Protein AF-A0A7S3VG75-F1 (afdb_monomer_lite)

Structure (mmCIF, N/CA/C/O backbone):
data_AF-A0A7S3VG75-F1
#
_entry.id   AF-A0A7S3VG75-F1
#
loop_
_atom_site.group_PDB
_atom_site.id
_atom_site.type_symbol
_atom_site.label_atom_id
_atom_site.label_alt_id
_atom_site.label_comp_id
_atom_site.label_asym_id
_atom_site.label_entity_id
_atom_site.label_seq_id
_atom_site.pdbx_PDB_ins_code
_atom_site.Cartn_x
_atom_site.Cartn_y
_atom_site.Cartn_z
_atom_site.occupancy
_atom_site.B_iso_or_equiv
_atom_site.auth_seq_id
_atom_site.auth_comp_id
_atom_site.auth_asym_id
_atom_site.auth_atom_id
_atom_site.pdbx_PDB_model_num
ATOM 1 N N . MET A 1 1 ? -2.811 -11.228 -4.103 1.00 59.25 1 MET A N 1
ATOM 2 C CA . MET A 1 1 ? -2.848 -9.900 -3.458 1.00 59.25 1 MET A CA 1
ATOM 3 C C . MET A 1 1 ? -1.831 -9.055 -4.194 1.00 59.25 1 MET A C 1
ATOM 5 O O . MET A 1 1 ? -0.653 -9.364 -4.092 1.00 59.25 1 MET A O 1
ATOM 9 N N . ASN A 1 2 ? -2.281 -8.106 -5.016 1.00 75.62 2 ASN A N 1
ATOM 10 C CA . ASN A 1 2 ? -1.379 -7.300 -5.840 1.00 75.62 2 ASN A CA 1
ATOM 11 C C . ASN A 1 2 ? -0.849 -6.164 -4.970 1.00 75.62 2 ASN A C 1
ATOM 13 O O . ASN A 1 2 ? -1.592 -5.254 -4.613 1.00 75.62 2 ASN A O 1
ATOM 17 N N . ILE A 1 3 ? 0.405 -6.286 -4.547 1.00 82.56 3 ILE A N 1
ATOM 18 C CA . ILE A 1 3 ? 1.100 -5.259 -3.778 1.00 82.56 3 ILE A CA 1
ATOM 19 C C . ILE A 1 3 ? 1.963 -4.493 -4.783 1.00 82.56 3 ILE A C 1
ATOM 21 O O . ILE A 1 3 ? 2.839 -5.114 -5.388 1.00 82.56 3 ILE A O 1
ATOM 25 N N . PRO A 1 4 ? 1.742 -3.182 -4.989 1.00 82.31 4 PRO A N 1
ATOM 26 C CA . PRO A 1 4 ? 2.498 -2.428 -5.979 1.00 82.31 4 PRO A CA 1
ATOM 27 C C . PRO A 1 4 ? 3.990 -2.435 -5.629 1.00 82.31 4 PRO A C 1
ATOM 29 O O . PRO A 1 4 ? 4.381 -2.245 -4.474 1.00 82.31 4 PRO A O 1
ATOM 32 N N . VAL A 1 5 ? 4.831 -2.675 -6.632 1.00 81.19 5 VAL A N 1
ATOM 33 C CA . VAL A 1 5 ? 6.290 -2.660 -6.491 1.00 81.19 5 VAL A CA 1
ATOM 34 C C . VAL A 1 5 ? 6.759 -1.227 -6.683 1.00 81.19 5 VAL A C 1
ATOM 36 O O . VAL A 1 5 ? 6.698 -0.737 -7.791 1.00 81.19 5 VAL A O 1
ATOM 39 N N . ILE A 1 6 ? 7.264 -0.565 -5.642 1.00 83.00 6 ILE A N 1
ATOM 40 C CA . ILE A 1 6 ? 7.627 0.867 -5.669 1.00 83.00 6 ILE A CA 1
ATOM 41 C C . ILE A 1 6 ? 6.388 1.763 -5.762 1.00 83.00 6 ILE A C 1
ATOM 43 O O . ILE A 1 6 ? 5.586 1.725 -6.690 1.00 83.00 6 ILE A O 1
ATOM 47 N N . VAL A 1 7 ? 6.246 2.604 -4.748 1.00 85.12 7 VAL A N 1
ATOM 48 C CA . VAL A 1 7 ? 5.114 3.507 -4.579 1.00 85.12 7 VAL A CA 1
ATOM 49 C C . VAL A 1 7 ? 5.656 4.937 -4.651 1.00 85.12 7 VAL A C 1
ATOM 51 O O . VAL A 1 7 ? 6.707 5.208 -4.063 1.00 85.12 7 VAL A O 1
ATOM 54 N N . PRO A 1 8 ? 5.006 5.862 -5.379 1.00 86.81 8 PRO A N 1
ATOM 55 C CA . PRO A 1 8 ? 5.452 7.249 -5.426 1.00 86.81 8 PRO A CA 1
ATOM 56 C C . PRO A 1 8 ? 5.364 7.895 -4.039 1.00 86.81 8 PRO A C 1
ATOM 58 O O . PRO A 1 8 ? 4.451 7.610 -3.262 1.00 86.81 8 PRO A O 1
ATOM 61 N N . LEU A 1 9 ? 6.276 8.831 -3.757 1.00 87.88 9 LEU A N 1
ATOM 62 C CA . LEU A 1 9 ? 6.393 9.488 -2.448 1.00 87.88 9 LEU A CA 1
ATOM 63 C C . LEU A 1 9 ? 5.067 10.102 -1.964 1.00 87.88 9 LEU A C 1
ATOM 65 O O . LEU A 1 9 ? 4.760 10.055 -0.776 1.00 87.88 9 LEU A O 1
ATOM 69 N N . SER A 1 10 ? 4.256 10.646 -2.875 1.00 90.00 10 SER A N 1
ATOM 70 C CA . SER A 1 10 ? 2.940 11.219 -2.556 1.00 90.00 10 SER A CA 1
ATOM 71 C C . SER A 1 10 ? 1.967 10.190 -1.970 1.00 90.00 10 SER A C 1
ATOM 73 O O . SER A 1 10 ? 1.231 10.490 -1.024 1.00 90.00 10 SER A O 1
ATOM 75 N N . VAL A 1 11 ? 1.978 8.966 -2.497 1.00 90.44 11 VAL A N 1
ATOM 76 C CA . VAL A 1 11 ? 1.152 7.867 -1.993 1.00 90.44 11 VAL A CA 1
ATOM 77 C C . VAL A 1 11 ? 1.721 7.363 -0.672 1.00 90.44 11 VAL A C 1
ATOM 79 O O . VAL A 1 11 ? 0.951 7.187 0.262 1.00 90.44 11 VAL A O 1
ATOM 82 N N . THR A 1 12 ? 3.046 7.269 -0.522 1.00 91.31 12 THR A N 1
ATOM 83 C CA . THR A 1 12 ? 3.684 6.923 0.761 1.00 91.31 12 THR A CA 1
ATOM 84 C C . THR A 1 12 ? 3.302 7.893 1.882 1.00 91.31 12 THR A C 1
ATOM 86 O O . THR A 1 12 ? 2.922 7.467 2.971 1.00 91.31 12 THR A O 1
ATOM 89 N N . VAL A 1 13 ? 3.332 9.205 1.623 1.00 94.00 13 VAL A N 1
ATOM 90 C CA . VAL A 1 13 ? 2.889 10.215 2.600 1.00 94.00 13 VAL A CA 1
ATOM 91 C C . VAL A 1 13 ? 1.411 10.023 2.945 1.00 94.00 13 VAL A C 1
ATOM 93 O O . VAL A 1 13 ? 1.043 10.061 4.119 1.00 94.00 13 VAL A O 1
ATOM 96 N N . SER A 1 14 ? 0.569 9.756 1.942 1.00 94.44 14 SER A N 1
ATOM 97 C CA . SER A 1 14 ? -0.861 9.497 2.152 1.00 94.44 14 SER A CA 1
ATOM 98 C C . SER A 1 14 ? -1.097 8.240 2.997 1.00 94.44 14 SER A C 1
ATOM 100 O O . SER A 1 14 ? -1.910 8.275 3.915 1.00 94.44 14 SER A O 1
ATO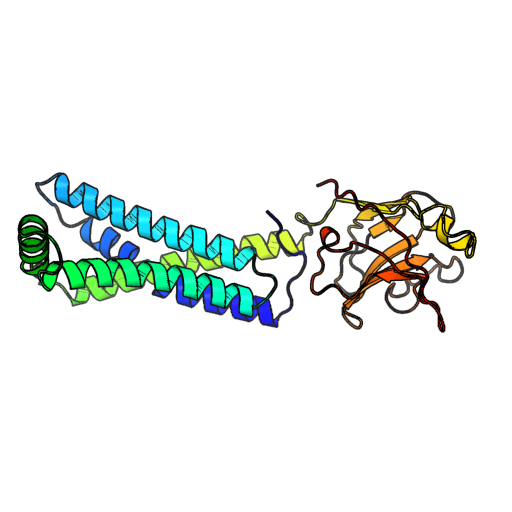M 102 N N . GLN A 1 15 ? -0.343 7.164 2.753 1.00 94.50 15 GLN A N 1
ATOM 103 C CA . GLN A 1 15 ? -0.386 5.918 3.526 1.00 94.50 15 GLN A CA 1
ATOM 104 C C . GLN A 1 15 ? 0.003 6.146 4.996 1.00 94.50 15 GLN A C 1
ATOM 106 O O . GLN A 1 15 ? -0.668 5.636 5.892 1.00 94.50 15 GLN A O 1
ATOM 111 N N . CYS A 1 16 ? 1.021 6.971 5.269 1.00 94.81 16 CYS A N 1
ATOM 112 C CA . CYS A 1 16 ? 1.401 7.339 6.637 1.00 94.81 16 CYS A CA 1
ATOM 113 C C . CYS A 1 16 ? 0.286 8.105 7.367 1.00 94.81 16 CYS A C 1
ATOM 115 O O . CYS A 1 16 ? -0.033 7.787 8.513 1.00 94.81 16 CYS A O 1
ATOM 117 N N . ILE A 1 17 ? -0.331 9.093 6.708 1.00 95.25 17 ILE A N 1
ATOM 118 C CA . ILE A 1 17 ? -1.445 9.861 7.289 1.00 95.25 17 ILE A CA 1
ATOM 119 C C . ILE A 1 17 ? -2.646 8.942 7.535 1.00 95.25 17 ILE A C 1
ATOM 121 O O . ILE A 1 17 ? -3.235 8.976 8.613 1.00 95.25 17 ILE A O 1
ATOM 125 N N . ALA A 1 18 ? -2.977 8.086 6.569 1.00 94.50 18 ALA A N 1
ATOM 126 C CA . 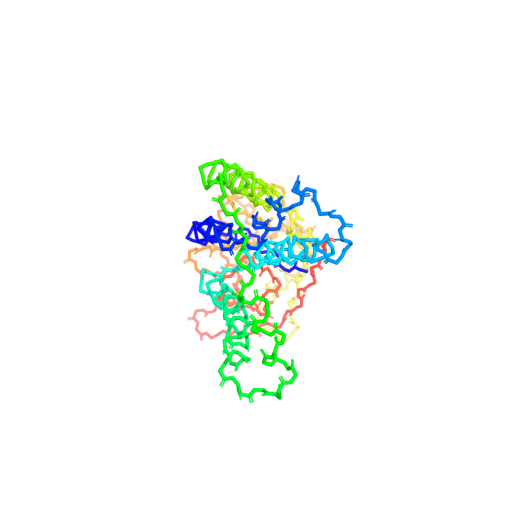ALA A 1 18 ? -4.035 7.095 6.698 1.00 94.50 18 ALA A CA 1
ATOM 127 C C . ALA A 1 18 ? -3.818 6.148 7.884 1.00 94.50 18 ALA A C 1
ATOM 129 O O . ALA A 1 18 ? -4.765 5.864 8.610 1.00 94.50 18 ALA A O 1
ATOM 130 N N . CYS A 1 19 ? -2.583 5.706 8.135 1.00 94.25 19 CYS A N 1
ATOM 131 C CA . CYS A 1 19 ? -2.262 4.916 9.323 1.00 94.25 19 CYS A CA 1
ATOM 132 C C . CYS A 1 19 ? -2.576 5.661 10.620 1.00 94.25 19 CYS A C 1
ATOM 134 O O . CYS A 1 19 ? -3.197 5.098 11.518 1.00 94.25 19 CYS A O 1
ATOM 136 N N . ILE A 1 20 ? -2.187 6.933 10.710 1.00 94.44 20 ILE A N 1
ATOM 137 C CA . ILE A 1 20 ? -2.479 7.764 11.881 1.00 94.44 20 ILE A CA 1
ATOM 138 C C . ILE A 1 20 ? -3.998 7.867 12.076 1.00 94.44 20 ILE A C 1
ATOM 140 O O . ILE A 1 20 ? -4.503 7.565 13.156 1.00 94.44 20 ILE A O 1
ATOM 144 N N . VAL A 1 21 ? -4.733 8.227 11.021 1.00 92.94 21 VAL A N 1
ATOM 145 C CA . VAL A 1 21 ? -6.198 8.357 11.055 1.00 92.94 21 VAL A CA 1
ATOM 146 C C . VAL A 1 21 ? -6.871 7.036 11.432 1.00 92.94 21 VAL A C 1
ATOM 148 O O . VAL A 1 21 ? -7.779 7.033 12.260 1.00 92.94 21 VAL A O 1
ATOM 151 N N . SER A 1 22 ? -6.410 5.912 10.880 1.00 92.62 22 SER A N 1
ATOM 152 C CA . SER A 1 22 ? -6.945 4.581 11.172 1.00 92.62 22 SER A CA 1
ATOM 153 C C . SER A 1 22 ? -6.803 4.218 12.648 1.00 92.62 22 SER A C 1
ATOM 155 O O . SER A 1 22 ? -7.758 3.724 13.241 1.00 92.62 22 SER A O 1
ATOM 157 N N . VAL A 1 23 ? -5.651 4.506 13.258 1.00 93.19 23 VAL A N 1
ATOM 158 C CA . VAL A 1 23 ? -5.410 4.220 14.680 1.00 93.19 23 VAL A CA 1
ATOM 159 C C . VAL A 1 23 ? -6.272 5.101 15.579 1.00 93.19 23 VAL A C 1
ATOM 161 O O . VAL A 1 23 ? -6.817 4.612 16.566 1.00 93.19 23 VAL A O 1
ATOM 164 N N . PHE A 1 24 ? -6.428 6.383 15.236 1.00 91.75 24 PHE A N 1
ATOM 165 C CA . PHE A 1 24 ? -7.301 7.293 15.984 1.00 91.75 24 PHE A CA 1
ATOM 166 C C . PHE A 1 24 ? -8.791 7.004 15.791 1.00 91.75 24 PHE A C 1
ATOM 168 O O . PHE A 1 24 ? -9.583 7.393 16.635 1.00 91.75 24 PHE A O 1
ATOM 175 N N . SER A 1 25 ? -9.168 6.317 14.713 1.00 90.00 25 SER A N 1
ATOM 176 C CA . SER A 1 25 ? -10.553 5.903 14.469 1.00 90.00 25 SER A CA 1
ATOM 177 C C . SER A 1 25 ? -10.930 4.603 15.185 1.00 90.00 25 SER A C 1
ATOM 179 O O . SER A 1 25 ? -12.108 4.276 15.270 1.00 90.00 25 SER A O 1
ATOM 181 N N . ALA A 1 26 ? -9.952 3.842 15.686 1.00 90.88 26 ALA A N 1
ATOM 182 C CA . ALA A 1 26 ? -10.165 2.553 16.344 1.00 90.88 26 ALA A CA 1
ATOM 183 C C . ALA A 1 26 ? -10.563 2.712 17.825 1.00 90.88 26 ALA A C 1
ATOM 185 O O . ALA A 1 26 ? -9.954 2.117 18.722 1.00 90.88 26 ALA A O 1
ATOM 186 N N . ASP A 1 27 ? -11.580 3.532 18.089 1.00 90.12 27 ASP A N 1
ATOM 187 C CA . ASP A 1 27 ? -12.052 3.835 19.441 1.00 90.12 27 ASP A CA 1
ATOM 188 C C . ASP A 1 27 ? -12.593 2.586 20.155 1.00 90.12 27 ASP A C 1
ATOM 190 O O . ASP A 1 27 ? -12.312 2.384 21.341 1.00 90.12 27 ASP A O 1
ATOM 194 N N . ASP A 1 28 ? -13.282 1.693 19.439 1.00 86.88 28 ASP A N 1
ATOM 195 C CA . ASP A 1 28 ? -13.878 0.477 20.013 1.00 86.88 28 ASP A CA 1
ATOM 196 C C . ASP A 1 28 ? -12.845 -0.461 20.641 1.00 86.88 28 ASP A C 1
ATOM 198 O O . ASP A 1 28 ? -13.097 -1.052 21.696 1.00 86.88 28 ASP A O 1
ATOM 202 N N . LEU A 1 29 ? -11.641 -0.533 20.063 1.00 88.88 29 LEU A N 1
ATOM 203 C CA . LEU A 1 29 ? -10.540 -1.313 20.623 1.00 88.88 29 LEU A CA 1
ATOM 204 C C . LEU A 1 29 ? -10.071 -0.725 21.957 1.00 88.88 29 LEU A C 1
ATOM 206 O O . LEU A 1 29 ? -9.873 -1.452 22.933 1.00 88.88 29 LEU A O 1
ATOM 210 N N . VAL A 1 30 ? -9.927 0.600 22.019 1.00 90.62 30 VAL A N 1
ATOM 211 C CA . VAL A 1 30 ? -9.518 1.304 23.239 1.00 90.62 30 VAL A CA 1
ATOM 212 C C . VAL A 1 30 ? -10.572 1.143 24.326 1.00 90.62 30 VAL A C 1
ATOM 214 O O . VAL A 1 30 ? -10.235 0.787 25.458 1.00 90.62 30 VAL A O 1
ATOM 217 N N . TYR A 1 31 ? -11.848 1.336 23.990 1.00 88.69 31 TYR A N 1
ATOM 218 C CA . TYR A 1 31 ? -12.943 1.123 24.930 1.00 88.69 31 TYR A CA 1
ATOM 219 C C . TYR A 1 31 ? -13.015 -0.332 25.396 1.00 88.69 31 TYR A C 1
ATOM 221 O O . TYR A 1 31 ? -13.145 -0.560 26.599 1.00 88.69 31 TYR A O 1
ATOM 229 N N . GLY A 1 32 ? -12.876 -1.308 24.499 1.00 86.25 32 GLY A N 1
ATOM 230 C CA . GLY A 1 32 ? -12.873 -2.729 24.842 1.00 86.25 32 GLY A CA 1
ATOM 231 C C . GLY A 1 32 ? -11.770 -3.079 25.842 1.00 86.25 32 GLY A C 1
ATOM 232 O O . GLY A 1 32 ? -12.056 -3.584 26.928 1.00 86.25 32 GLY A O 1
ATOM 233 N N . VAL A 1 33 ? -10.517 -2.721 25.540 1.00 88.19 33 VAL A N 1
ATOM 234 C CA . VAL A 1 33 ? -9.354 -3.018 26.398 1.00 88.19 33 VAL A CA 1
ATOM 235 C C . VAL A 1 33 ? -9.476 -2.366 27.778 1.00 88.19 33 VAL A C 1
ATOM 237 O O . VAL A 1 33 ? -9.160 -2.989 28.793 1.00 88.19 33 VAL A O 1
ATOM 240 N N . LEU A 1 34 ? -9.971 -1.127 27.850 1.00 87.81 34 LEU A N 1
ATOM 241 C CA . LEU A 1 34 ? -10.114 -0.412 29.122 1.00 87.81 34 LEU A CA 1
ATOM 242 C C . LEU A 1 34 ? -11.148 -1.050 30.060 1.00 87.81 34 LEU A C 1
ATOM 244 O O . LEU A 1 34 ? -11.036 -0.892 31.280 1.00 87.81 34 LEU A O 1
ATOM 248 N N . HIS A 1 35 ? -12.123 -1.782 29.520 1.00 84.31 35 HIS A N 1
ATOM 249 C CA . HIS A 1 35 ? -13.156 -2.452 30.309 1.00 84.31 35 HIS A CA 1
ATOM 250 C C . HIS A 1 35 ? -12.803 -3.896 30.690 1.00 84.31 35 HIS A C 1
ATOM 252 O O . HIS A 1 35 ? -13.353 -4.389 31.672 1.00 84.31 35 HIS A O 1
ATOM 258 N N . VAL A 1 36 ? -11.845 -4.549 30.016 1.00 82.69 36 VAL A N 1
ATOM 259 C CA . VAL A 1 36 ? -11.428 -5.934 30.332 1.00 82.69 36 VAL A CA 1
ATOM 260 C C . VAL A 1 36 ? -10.892 -6.081 31.762 1.00 82.69 36 VAL A C 1
ATOM 262 O O . VAL A 1 36 ? -11.127 -7.097 32.405 1.00 82.69 36 VAL A O 1
ATOM 265 N N . ASN A 1 37 ? -10.216 -5.066 32.308 1.00 71.81 37 ASN A N 1
ATOM 266 C CA . ASN A 1 37 ? -9.586 -5.175 33.632 1.00 71.81 37 ASN A CA 1
ATOM 267 C C . ASN A 1 37 ? -10.506 -4.776 34.808 1.00 71.81 37 ASN A C 1
ATOM 269 O O . ASN A 1 37 ? -10.127 -4.882 35.976 1.00 71.81 37 ASN A O 1
ATOM 273 N N . LYS A 1 38 ? -11.721 -4.286 34.534 1.00 76.88 38 LYS A N 1
ATOM 274 C CA . LYS A 1 38 ? -12.693 -3.952 35.584 1.00 76.88 38 LYS A CA 1
ATOM 275 C C . LYS A 1 38 ? -13.563 -5.177 35.840 1.00 76.88 38 LYS A C 1
ATOM 277 O O . LYS A 1 38 ? -14.496 -5.402 35.086 1.00 76.88 38 LYS A O 1
ATOM 282 N N . ARG A 1 39 ? -13.240 -5.946 36.892 1.00 61.75 39 ARG A N 1
ATOM 283 C CA . ARG A 1 39 ? -13.923 -7.193 37.305 1.00 61.75 39 ARG A CA 1
ATOM 284 C C . ARG A 1 39 ? -15.450 -7.129 37.112 1.00 61.75 39 ARG A C 1
ATOM 286 O O . ARG A 1 39 ? -16.123 -6.534 37.958 1.00 61.75 39 ARG A O 1
ATOM 293 N N . PRO A 1 40 ? -16.018 -7.775 36.083 1.00 59.53 40 PRO A N 1
ATOM 294 C CA . PRO A 1 40 ? -17.438 -8.064 36.042 1.00 59.53 40 PRO A CA 1
ATOM 295 C C . PRO A 1 40 ? -17.669 -9.442 36.675 1.00 59.53 40 PRO A C 1
ATOM 297 O O . PRO A 1 40 ? -16.902 -10.375 36.463 1.00 59.53 40 PRO A O 1
ATOM 300 N N . ILE A 1 41 ? -18.740 -9.582 37.451 1.00 70.56 41 ILE A N 1
ATOM 301 C CA . ILE A 1 41 ? -19.182 -10.884 37.984 1.00 70.56 41 ILE A CA 1
ATOM 302 C C . ILE A 1 41 ? -19.916 -11.700 36.888 1.00 70.56 41 ILE A C 1
ATOM 304 O O . ILE A 1 41 ? -20.165 -12.890 37.050 1.00 70.56 41 ILE A O 1
ATOM 308 N N . ASP A 1 42 ? -20.196 -11.083 35.733 1.00 84.19 42 ASP A N 1
ATOM 309 C CA . ASP A 1 42 ? -21.091 -11.597 34.696 1.00 84.19 42 ASP A CA 1
ATOM 310 C C . ASP A 1 42 ? -20.389 -11.814 33.342 1.00 84.19 42 ASP A C 1
ATOM 312 O O . ASP A 1 42 ? -19.945 -10.866 32.687 1.00 84.19 42 ASP A O 1
ATOM 316 N N . ILE A 1 43 ? -20.426 -13.058 32.854 1.00 86.75 43 ILE A N 1
ATOM 317 C CA . ILE A 1 43 ? -19.879 -13.501 31.554 1.00 86.75 43 ILE A CA 1
ATOM 318 C C . ILE A 1 43 ? -20.386 -12.686 30.350 1.00 86.75 43 ILE A C 1
ATOM 320 O O . ILE A 1 43 ? -19.686 -12.519 29.354 1.00 86.75 43 ILE A O 1
ATOM 324 N N . LYS A 1 44 ? -21.602 -12.131 30.437 1.00 86.25 44 LYS A N 1
ATOM 325 C CA . LYS A 1 44 ? -22.220 -11.344 29.354 1.00 86.25 44 LYS A CA 1
ATOM 326 C C . LYS A 1 44 ? -21.421 -10.078 29.030 1.00 86.25 44 LYS A C 1
ATOM 328 O O . LYS A 1 44 ? -21.315 -9.701 27.865 1.00 86.25 44 LYS A O 1
ATOM 333 N N . TRP A 1 45 ? -20.858 -9.431 30.050 1.00 82.12 45 TRP A N 1
ATOM 334 C CA . TRP A 1 45 ? -20.067 -8.212 29.877 1.00 82.12 45 TRP A CA 1
ATOM 335 C C . TRP A 1 45 ? -18.691 -8.508 29.296 1.00 82.12 45 TRP A C 1
ATOM 337 O O . TRP A 1 45 ? -18.205 -7.763 28.449 1.00 82.12 45 TRP A O 1
ATOM 347 N N . GLU A 1 46 ? -18.088 -9.618 29.713 1.00 85.94 46 GLU A N 1
ATOM 348 C CA . GLU A 1 46 ? -16.799 -10.061 29.196 1.00 85.94 46 GLU A CA 1
ATOM 349 C C . GLU A 1 46 ? -16.884 -10.395 27.704 1.00 85.94 46 GLU A C 1
ATOM 351 O O . GLU A 1 46 ? -16.090 -9.882 26.919 1.00 85.94 46 GLU A O 1
ATOM 356 N N . VAL A 1 47 ? -17.914 -11.141 27.286 1.00 89.12 47 VAL A N 1
ATOM 357 C CA . VAL A 1 47 ? -18.148 -11.460 25.867 1.00 89.12 47 VAL A CA 1
ATOM 358 C C . VAL A 1 47 ? -18.332 -10.194 25.027 1.00 89.12 47 VAL A C 1
ATOM 360 O O . VAL A 1 47 ? -17.750 -10.087 23.950 1.00 89.12 47 VAL A O 1
ATOM 363 N N . SER A 1 48 ? -19.091 -9.211 25.519 1.00 86.88 48 SER A N 1
ATOM 364 C CA . SER A 1 48 ? -19.285 -7.934 24.818 1.00 86.88 48 SER A CA 1
ATOM 365 C C . SER A 1 48 ? -17.969 -7.163 24.640 1.00 86.88 48 SER A C 1
ATOM 367 O O . SER A 1 48 ? -17.662 -6.689 23.545 1.00 86.88 48 SER A O 1
ATOM 369 N N . ASN A 1 49 ? -17.138 -7.098 25.685 1.00 87.56 49 ASN A N 1
ATOM 370 C CA . ASN A 1 49 ? -15.827 -6.450 25.604 1.00 87.56 49 ASN A CA 1
ATOM 371 C C . ASN A 1 49 ? -14.877 -7.181 24.647 1.00 87.56 49 ASN A C 1
ATOM 373 O O . ASN A 1 49 ? -14.160 -6.527 23.893 1.00 87.56 49 ASN A O 1
ATOM 377 N N . ILE A 1 50 ? -14.890 -8.518 24.643 1.00 90.00 50 ILE A N 1
ATOM 378 C CA . ILE A 1 50 ? -14.097 -9.316 23.702 1.00 90.00 50 ILE A CA 1
ATOM 379 C C . ILE A 1 50 ? -14.541 -9.035 22.264 1.00 90.00 50 ILE A C 1
ATOM 381 O O . ILE A 1 50 ? -13.686 -8.794 21.417 1.00 90.00 50 ILE A O 1
ATOM 385 N N . MET A 1 51 ? -15.849 -8.999 21.987 1.00 90.06 51 MET A N 1
ATOM 386 C CA . MET A 1 51 ? -16.362 -8.693 20.646 1.00 90.06 51 MET A CA 1
ATOM 387 C C . MET A 1 51 ? -15.907 -7.312 20.161 1.00 90.06 51 MET A C 1
ATOM 389 O O . MET A 1 51 ? -15.413 -7.212 19.043 1.00 90.06 51 MET A O 1
ATOM 393 N N . ARG A 1 52 ? -15.954 -6.282 21.018 1.00 90.50 52 ARG A N 1
ATOM 394 C CA . ARG A 1 52 ? -15.440 -4.936 20.688 1.00 90.50 52 ARG A CA 1
ATOM 395 C C . ARG A 1 52 ? -13.943 -4.922 20.381 1.00 90.50 52 ARG A C 1
ATOM 397 O O . ARG A 1 52 ? -13.500 -4.233 19.468 1.00 90.50 52 ARG A O 1
ATOM 404 N N . ILE A 1 53 ? -13.151 -5.693 21.128 1.00 90.12 53 ILE A N 1
ATOM 405 C CA . ILE A 1 53 ? -11.713 -5.837 20.860 1.00 90.12 53 ILE A CA 1
ATOM 406 C C . ILE A 1 53 ? -11.492 -6.519 19.509 1.00 90.12 53 ILE A C 1
ATOM 408 O O . ILE A 1 53 ? -10.680 -6.048 18.717 1.00 90.12 53 ILE A O 1
ATOM 412 N N . VAL A 1 54 ? -12.206 -7.613 19.235 1.00 92.38 54 VAL A N 1
ATOM 413 C CA . VAL A 1 54 ? -12.093 -8.349 17.968 1.00 92.38 54 VAL A CA 1
ATOM 414 C C . VAL A 1 54 ? -12.482 -7.462 16.789 1.00 92.38 54 VAL A C 1
ATOM 416 O O . VAL A 1 54 ? -11.738 -7.407 15.813 1.00 92.38 54 VAL A O 1
ATOM 419 N N . GLU A 1 55 ? -13.590 -6.729 16.896 1.00 91.19 55 GLU A N 1
ATOM 420 C CA . GLU A 1 55 ? -14.037 -5.761 15.894 1.00 91.19 55 GLU A CA 1
ATOM 421 C C . GLU A 1 55 ? -12.971 -4.693 15.636 1.00 91.19 55 GLU A C 1
ATOM 423 O O . GLU A 1 55 ? -12.534 -4.518 14.499 1.00 91.19 55 GLU A O 1
ATOM 428 N N . GLY A 1 56 ? -12.460 -4.053 16.690 1.00 90.62 56 GLY A N 1
ATOM 429 C CA . GLY A 1 56 ? -11.419 -3.040 16.555 1.00 90.62 56 GLY A CA 1
ATOM 430 C C . GLY A 1 56 ? -10.119 -3.578 15.937 1.00 90.62 56 GLY A C 1
ATOM 431 O O . GLY A 1 56 ? -9.522 -2.925 15.080 1.00 90.62 56 GLY A O 1
ATOM 432 N N . VAL A 1 57 ? -9.698 -4.795 16.300 1.00 91.81 57 VAL A N 1
ATOM 433 C CA . VAL A 1 57 ? -8.537 -5.464 15.681 1.00 91.81 57 VAL A CA 1
ATOM 434 C C . VAL A 1 57 ? -8.795 -5.767 14.204 1.00 91.81 57 VAL A C 1
ATOM 436 O O . VAL A 1 57 ? -7.912 -5.535 13.376 1.00 91.81 57 VAL A O 1
ATOM 439 N N . MET A 1 58 ? -9.992 -6.248 13.850 1.00 91.19 58 MET A N 1
ATOM 440 C CA . MET A 1 58 ? -10.370 -6.492 12.456 1.00 91.19 58 MET A CA 1
ATOM 441 C C . MET A 1 58 ? -10.370 -5.199 11.640 1.00 91.19 58 MET A C 1
ATOM 443 O O . MET A 1 58 ? -9.818 -5.191 10.542 1.00 91.19 58 MET A O 1
ATOM 447 N N . VAL A 1 59 ? -10.908 -4.101 12.177 1.00 89.69 59 VAL A N 1
ATOM 448 C CA . VAL A 1 59 ? -10.910 -2.789 11.510 1.00 89.69 59 VAL A CA 1
ATOM 449 C C . VAL A 1 59 ? -9.485 -2.307 11.236 1.00 89.69 59 VAL A C 1
ATOM 451 O O . VAL A 1 59 ? -9.195 -1.885 10.115 1.00 89.69 59 VAL A O 1
ATOM 454 N N . ILE A 1 60 ? -8.568 -2.418 12.205 1.00 91.88 60 ILE A N 1
ATOM 455 C CA . ILE A 1 60 ? -7.152 -2.056 12.006 1.00 91.88 60 ILE A CA 1
ATOM 456 C C . ILE A 1 60 ? -6.499 -2.966 10.958 1.00 91.88 60 ILE A C 1
ATOM 458 O O . ILE A 1 60 ? -5.786 -2.480 10.080 1.00 91.88 60 ILE A O 1
ATOM 462 N N . GLY A 1 61 ? -6.751 -4.276 11.019 1.00 93.00 61 GLY A N 1
ATOM 463 C CA . GLY A 1 61 ? -6.198 -5.248 10.074 1.00 93.00 61 GLY A CA 1
ATOM 464 C C . GLY A 1 61 ? -6.661 -5.003 8.636 1.00 93.00 61 GLY A C 1
ATOM 465 O O . GLY A 1 61 ? -5.841 -4.933 7.722 1.00 93.00 61 GLY A O 1
ATOM 466 N N . VAL A 1 62 ? -7.964 -4.803 8.435 1.00 92.25 62 VAL A N 1
ATOM 467 C CA . VAL A 1 62 ? -8.548 -4.462 7.129 1.00 92.25 62 VAL A CA 1
ATOM 468 C C . VAL A 1 62 ? -8.023 -3.114 6.634 1.00 92.25 62 VAL A C 1
ATOM 470 O O . VAL A 1 62 ? -7.643 -2.999 5.469 1.00 92.25 62 VAL A O 1
ATOM 473 N N . SER A 1 63 ? -7.911 -2.117 7.516 1.00 93.00 63 SER A N 1
ATOM 474 C CA . SER A 1 63 ? -7.332 -0.816 7.165 1.00 93.00 63 SER A CA 1
ATOM 475 C C . SER A 1 63 ? -5.884 -0.957 6.697 1.00 93.00 63 SER A C 1
ATOM 477 O O . SER A 1 63 ? -5.527 -0.403 5.663 1.00 93.00 63 SER A O 1
ATOM 479 N N . LEU A 1 64 ? -5.058 -1.753 7.384 1.00 93.31 64 LEU A N 1
ATOM 480 C CA . LEU A 1 64 ? -3.683 -2.026 6.957 1.00 93.31 64 LEU A CA 1
ATOM 481 C C . LEU A 1 64 ? -3.639 -2.671 5.563 1.00 93.31 64 LEU A C 1
ATOM 483 O O . LEU A 1 64 ? -2.838 -2.261 4.725 1.00 93.31 64 LEU A O 1
ATOM 487 N N . ILE A 1 65 ? -4.519 -3.640 5.292 1.00 92.94 65 ILE A N 1
ATOM 488 C CA . ILE A 1 65 ? -4.624 -4.286 3.976 1.00 92.94 65 ILE A CA 1
ATOM 489 C C . ILE A 1 65 ? -4.968 -3.258 2.890 1.00 92.94 65 ILE A C 1
ATOM 491 O O . ILE A 1 65 ? -4.304 -3.235 1.852 1.00 92.94 65 ILE A O 1
ATOM 495 N N . PHE A 1 66 ? -5.950 -2.382 3.124 1.00 93.00 66 PHE A N 1
ATOM 496 C CA . PHE A 1 66 ? -6.320 -1.338 2.163 1.00 93.00 66 PHE A CA 1
ATOM 497 C C . PHE A 1 66 ? -5.204 -0.319 1.933 1.00 93.00 66 PHE A C 1
ATOM 499 O O . PHE A 1 66 ? -4.966 0.057 0.786 1.00 93.00 66 PHE A O 1
ATOM 506 N N . ILE A 1 67 ? -4.483 0.079 2.987 1.00 93.56 67 ILE A N 1
ATOM 507 C CA . ILE A 1 67 ? -3.325 0.976 2.869 1.00 93.56 67 ILE A CA 1
ATOM 508 C C . ILE A 1 67 ? -2.245 0.355 1.979 1.00 93.56 67 ILE A C 1
ATOM 510 O O . ILE A 1 67 ? -1.680 1.031 1.121 1.00 93.56 67 ILE A O 1
ATOM 514 N N . VAL A 1 68 ? -1.959 -0.933 2.164 1.00 92.56 68 VAL A N 1
ATOM 515 C CA . VAL A 1 68 ? -0.897 -1.638 1.430 1.00 92.56 68 VAL A CA 1
ATOM 516 C C . VAL A 1 68 ? -1.268 -1.878 -0.034 1.00 92.56 68 VAL A C 1
ATOM 518 O O . VAL A 1 68 ? -0.398 -1.827 -0.901 1.00 92.56 68 VAL A O 1
ATOM 521 N N . GLN A 1 69 ? -2.543 -2.144 -0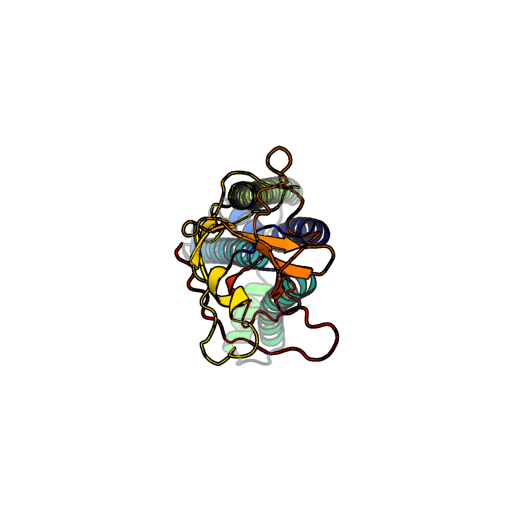.321 1.00 92.00 69 GLN A N 1
ATOM 522 C CA . GLN A 1 69 ? -3.015 -2.424 -1.681 1.00 92.00 69 GLN A CA 1
ATOM 523 C C . GLN A 1 69 ? -3.252 -1.162 -2.521 1.00 92.00 69 GLN A C 1
ATOM 525 O O . GLN A 1 69 ? -3.297 -1.253 -3.746 1.00 92.00 69 GLN A O 1
ATOM 530 N N . SER A 1 70 ? -3.417 0.012 -1.905 1.00 91.69 70 SER A N 1
ATOM 531 C CA . SER A 1 70 ? -3.715 1.235 -2.652 1.00 91.69 70 SER A CA 1
ATOM 532 C C . SER A 1 70 ? -2.526 1.675 -3.513 1.00 91.69 70 SER A C 1
ATOM 534 O O . SER A 1 70 ? -1.450 1.970 -2.989 1.00 91.69 70 SER A O 1
ATOM 536 N N . SER A 1 71 ? -2.733 1.793 -4.824 1.00 88.88 71 SER A N 1
ATOM 537 C CA . SER A 1 71 ? -1.759 2.379 -5.756 1.00 88.88 71 SER A CA 1
ATOM 538 C C . SER A 1 71 ? -1.910 3.897 -5.885 1.00 88.88 71 SER A C 1
ATOM 540 O O . SER A 1 71 ? -0.961 4.579 -6.273 1.00 88.88 71 SER A O 1
ATOM 542 N N . THR A 1 72 ? -3.077 4.444 -5.524 1.00 90.25 72 THR A N 1
ATOM 543 C CA . THR A 1 72 ? -3.351 5.883 -5.540 1.00 90.25 72 THR A CA 1
ATOM 544 C C . THR A 1 72 ? -3.889 6.376 -4.199 1.00 90.25 72 THR A C 1
ATOM 546 O O . THR A 1 72 ? -4.559 5.653 -3.461 1.00 90.25 72 THR A O 1
ATOM 549 N N . ALA A 1 73 ? -3.625 7.649 -3.888 1.00 91.25 73 ALA A N 1
ATOM 550 C CA . ALA A 1 73 ? -4.155 8.281 -2.683 1.00 91.25 73 ALA A CA 1
ATOM 551 C C . ALA A 1 73 ? -5.691 8.381 -2.708 1.00 91.25 73 ALA A C 1
ATOM 553 O O . ALA A 1 73 ? -6.323 8.314 -1.663 1.00 91.25 73 ALA A O 1
ATOM 554 N N . ILE A 1 74 ? -6.307 8.521 -3.885 1.00 91.69 74 ILE A N 1
ATOM 555 C CA . ILE A 1 74 ? -7.769 8.618 -4.001 1.00 91.69 74 ILE A CA 1
ATOM 556 C C . ILE A 1 74 ? -8.418 7.290 -3.606 1.00 91.69 74 ILE A C 1
ATOM 558 O O . ILE A 1 74 ? -9.342 7.296 -2.796 1.00 91.69 74 ILE A O 1
ATOM 562 N N . ASP A 1 75 ? -7.900 6.165 -4.108 1.00 89.50 75 ASP A N 1
ATOM 563 C CA . ASP A 1 75 ? -8.426 4.835 -3.771 1.00 89.50 75 ASP A CA 1
ATOM 564 C C . ASP A 1 75 ? -8.293 4.550 -2.271 1.00 89.50 75 ASP A C 1
ATOM 566 O O . ASP A 1 75 ? -9.212 4.028 -1.642 1.00 89.50 75 ASP A O 1
ATOM 570 N N . LEU A 1 76 ? -7.168 4.966 -1.678 1.00 92.44 76 LEU A N 1
ATOM 571 C CA . LEU A 1 76 ? -6.930 4.903 -0.238 1.00 92.44 76 LEU A CA 1
ATOM 572 C C . LEU A 1 76 ? -8.038 5.629 0.543 1.00 92.44 76 LEU A C 1
ATOM 574 O O . LEU A 1 76 ? -8.694 5.027 1.393 1.00 92.44 76 LEU A O 1
ATOM 578 N N . TRP A 1 77 ? -8.271 6.911 0.249 1.00 92.81 77 TRP A N 1
ATOM 579 C CA . TRP A 1 77 ? -9.271 7.716 0.956 1.00 92.81 77 TRP A CA 1
ATOM 580 C C . TRP A 1 77 ? -10.702 7.229 0.714 1.00 92.81 77 TRP A C 1
ATOM 582 O O . TRP A 1 77 ? -11.518 7.278 1.633 1.00 92.81 77 TRP A O 1
ATOM 592 N N . LEU A 1 78 ? -11.002 6.718 -0.483 1.00 93.06 78 LEU A N 1
ATOM 593 C CA . LEU A 1 78 ? -12.308 6.143 -0.804 1.00 93.06 78 LEU A CA 1
ATOM 594 C C . LEU A 1 78 ? -12.589 4.889 0.034 1.00 93.06 78 LEU A C 1
ATOM 596 O O . LEU A 1 78 ? -13.672 4.761 0.606 1.00 93.06 78 LEU A O 1
ATOM 600 N N . ASN A 1 79 ? -11.599 4.002 0.169 1.00 91.38 79 ASN A N 1
ATOM 601 C CA . ASN A 1 79 ? -11.715 2.813 1.011 1.00 91.38 79 ASN A CA 1
ATOM 602 C C . ASN A 1 79 ? -11.914 3.188 2.487 1.00 91.38 79 ASN A C 1
ATOM 604 O O . ASN A 1 79 ? -12.762 2.604 3.161 1.00 91.38 79 ASN A O 1
ATOM 608 N N . PHE A 1 80 ? -11.208 4.210 2.986 1.00 89.88 80 PHE A N 1
ATOM 609 C CA . PHE A 1 80 ? -11.437 4.718 4.344 1.00 89.88 80 PHE A CA 1
ATOM 610 C C . PHE A 1 80 ? -12.826 5.312 4.535 1.00 89.88 80 PHE A C 1
ATOM 612 O O . PHE A 1 80 ? -13.469 5.035 5.546 1.00 89.88 80 PHE A O 1
ATOM 619 N N . ALA A 1 81 ? -13.305 6.104 3.575 1.00 91.38 81 ALA A N 1
ATOM 620 C CA . ALA A 1 81 ? -14.645 6.672 3.624 1.00 91.38 81 ALA A CA 1
ATOM 621 C C . ALA A 1 81 ? -15.713 5.571 3.676 1.00 91.38 81 ALA A C 1
ATOM 623 O O . ALA A 1 81 ? -16.662 5.686 4.447 1.00 91.38 81 ALA A O 1
ATOM 624 N N . ALA A 1 82 ? -15.531 4.483 2.923 1.00 90.75 82 ALA A N 1
ATOM 625 C CA . ALA A 1 82 ? -16.434 3.337 2.953 1.00 90.75 82 ALA A CA 1
ATOM 626 C C . ALA A 1 82 ? -16.455 2.646 4.328 1.00 90.75 82 ALA A C 1
ATOM 628 O O . ALA A 1 82 ? -17.532 2.399 4.867 1.00 90.75 82 ALA A O 1
ATOM 629 N N . VAL A 1 83 ? -15.288 2.381 4.929 1.00 87.38 83 VAL A N 1
ATOM 630 C CA . VAL A 1 83 ? -15.203 1.777 6.274 1.00 87.38 83 VAL A CA 1
ATOM 631 C C . VAL A 1 83 ? -15.856 2.682 7.324 1.00 87.38 83 VAL A C 1
ATOM 633 O O . VAL A 1 83 ? -16.662 2.216 8.127 1.00 87.38 83 VAL A O 1
ATOM 636 N N . GLN A 1 84 ? -15.573 3.986 7.279 1.00 87.44 84 GLN A N 1
ATOM 637 C CA . GLN A 1 84 ? -16.177 4.972 8.181 1.00 87.44 84 GLN A CA 1
ATOM 638 C C . GLN A 1 84 ? -17.693 5.064 8.011 1.00 87.44 84 GLN A C 1
ATOM 640 O O . GLN A 1 84 ? -18.429 5.132 8.992 1.00 87.44 84 GLN A O 1
ATOM 645 N N . PHE A 1 85 ? -18.174 5.026 6.770 1.00 90.50 85 PHE A N 1
ATOM 646 C CA . PHE A 1 85 ? -19.599 5.038 6.475 1.00 90.50 85 PHE A CA 1
ATOM 647 C C . PHE A 1 85 ? -20.315 3.828 7.089 1.00 90.50 85 PHE A C 1
ATOM 649 O O . PHE A 1 85 ? -21.360 3.994 7.714 1.00 90.50 85 PHE A O 1
ATOM 656 N N . VAL A 1 86 ? -19.733 2.628 6.991 1.00 88.25 86 VAL A N 1
ATOM 657 C CA . VAL A 1 86 ? -20.291 1.423 7.627 1.00 88.25 86 VAL A CA 1
ATOM 658 C C . VAL A 1 86 ? -20.327 1.564 9.153 1.00 88.25 86 VAL A C 1
ATOM 660 O O . VAL A 1 86 ? -21.350 1.252 9.758 1.00 88.25 86 VAL A O 1
ATOM 663 N N . GLY A 1 87 ? -19.279 2.115 9.773 1.00 85.31 87 GLY A N 1
ATOM 664 C CA . GLY A 1 87 ? -19.279 2.395 11.217 1.00 85.31 87 GLY A CA 1
ATOM 665 C C . GLY A 1 87 ? -20.351 3.412 11.643 1.00 85.31 87 GLY A C 1
ATOM 666 O O . GLY A 1 87 ? -20.945 3.310 12.718 1.00 85.31 87 GLY A O 1
ATOM 667 N N . GLN A 1 88 ? -20.670 4.385 10.787 1.00 89.25 88 GLN A N 1
ATOM 668 C CA . GLN A 1 88 ? -21.766 5.326 11.041 1.00 89.25 88 GLN A CA 1
ATOM 669 C C . GLN A 1 88 ? -23.149 4.686 10.889 1.00 89.25 88 GLN A C 1
ATOM 671 O O . GLN A 1 88 ? -24.075 5.091 11.595 1.00 89.25 88 GLN A O 1
ATOM 676 N N . LEU A 1 89 ? -23.304 3.688 10.012 1.00 91.06 89 LEU A N 1
ATOM 677 C CA . LEU A 1 89 ? -24.572 2.972 9.855 1.00 91.06 89 LEU A CA 1
ATOM 678 C C . LEU A 1 89 ? -24.971 2.219 11.126 1.00 91.06 89 LEU A C 1
ATOM 680 O O . LEU A 1 89 ? -26.153 2.228 11.464 1.00 91.06 89 LEU A O 1
ATOM 684 N N . ASP A 1 90 ? -24.019 1.633 11.852 1.00 86.56 90 ASP A N 1
ATOM 685 C CA . ASP A 1 90 ? -24.309 0.965 13.128 1.00 86.56 90 ASP A CA 1
ATOM 686 C C . ASP A 1 90 ? -24.829 1.961 14.181 1.00 86.56 90 ASP A C 1
ATOM 688 O O . ASP A 1 90 ? -25.908 1.797 14.761 1.00 86.56 90 ASP A O 1
ATOM 692 N N . ASN A 1 91 ? -24.134 3.091 14.328 1.00 87.12 91 ASN A N 1
ATOM 693 C CA . ASN A 1 91 ? -24.562 4.175 15.211 1.00 87.12 91 ASN A CA 1
ATOM 694 C C . ASN A 1 91 ? -25.939 4.737 14.828 1.00 87.12 91 ASN A C 1
ATOM 696 O O . ASN A 1 91 ? -26.765 5.027 15.700 1.00 87.12 91 ASN A O 1
ATOM 700 N N . LEU A 1 92 ? -26.207 4.878 13.526 1.00 93.12 92 LEU A N 1
ATOM 701 C CA . LEU A 1 92 ? -27.503 5.312 13.017 1.00 93.12 92 LEU A CA 1
ATOM 702 C C . LEU A 1 92 ? -28.592 4.279 13.321 1.00 93.12 92 LEU A C 1
ATOM 704 O O . LEU A 1 92 ? -29.669 4.662 13.773 1.00 93.12 92 LEU A O 1
ATOM 708 N N . ALA A 1 93 ? -28.324 2.987 13.133 1.00 90.88 93 ALA A N 1
ATOM 709 C CA . ALA A 1 93 ? -29.264 1.920 13.462 1.00 90.88 93 ALA A CA 1
ATOM 710 C C . ALA A 1 93 ? -29.624 1.939 14.956 1.00 90.88 93 ALA A C 1
ATOM 712 O O . ALA A 1 93 ? -30.804 1.883 15.314 1.00 90.88 93 ALA A O 1
ATOM 713 N N . PHE A 1 94 ? -28.635 2.132 15.833 1.00 88.62 94 PHE A N 1
ATOM 714 C CA . PHE A 1 94 ? -28.867 2.290 17.267 1.00 88.62 94 PHE A CA 1
ATOM 715 C C . PHE A 1 94 ? -29.659 3.565 17.603 1.00 88.62 94 PHE A C 1
ATOM 717 O O . PHE A 1 94 ? -30.554 3.544 18.454 1.00 88.62 94 PHE A O 1
ATOM 724 N N . ALA A 1 95 ? -29.380 4.682 16.925 1.00 91.00 95 ALA A N 1
ATOM 725 C CA . ALA A 1 95 ? -30.142 5.919 17.084 1.00 91.00 95 ALA A CA 1
ATOM 726 C C . ALA A 1 95 ? -31.607 5.754 16.639 1.00 91.00 95 ALA A C 1
ATOM 728 O O . ALA A 1 95 ? -32.516 6.184 17.351 1.00 91.00 95 ALA A O 1
ATOM 729 N N . LEU A 1 96 ? -31.852 5.068 15.521 1.00 93.06 96 LEU A N 1
ATOM 730 C CA . LEU A 1 96 ? -33.196 4.745 15.034 1.00 93.06 96 LEU A CA 1
ATOM 731 C C . LEU A 1 96 ? -33.947 3.820 16.006 1.00 93.06 96 LEU A C 1
ATOM 733 O O . LEU A 1 96 ? -35.135 4.034 16.262 1.00 93.06 96 LEU A O 1
ATOM 737 N N . ALA A 1 97 ? -33.258 2.857 16.628 1.00 92.38 97 ALA A N 1
ATOM 738 C CA . ALA A 1 97 ? -33.830 2.021 17.689 1.00 92.38 97 ALA A CA 1
ATOM 739 C C . ALA A 1 97 ? -34.270 2.833 18.911 1.00 92.38 97 ALA A C 1
ATOM 741 O O . ALA A 1 97 ? -35.341 2.582 19.464 1.00 92.38 97 ALA A O 1
ATOM 742 N N . LYS A 1 98 ? -33.519 3.873 19.287 1.00 90.62 98 LYS A N 1
ATOM 743 C CA . LYS A 1 98 ? -33.921 4.789 20.368 1.00 90.62 98 LYS A CA 1
ATOM 744 C C . LYS A 1 98 ? -35.135 5.645 20.023 1.00 90.62 98 LYS A C 1
ATOM 746 O O . LYS A 1 98 ? -35.931 5.940 20.910 1.00 90.62 98 LYS A O 1
ATOM 751 N N . MET A 1 99 ? -35.288 6.030 18.757 1.00 93.12 99 MET A N 1
ATOM 752 C CA . MET A 1 99 ? -36.412 6.845 18.280 1.00 93.12 99 MET A CA 1
ATOM 753 C C . MET A 1 99 ? -37.717 6.050 18.107 1.00 93.12 99 MET A C 1
ATOM 755 O O . MET A 1 99 ? -38.687 6.589 17.582 1.00 93.12 99 MET A O 1
ATOM 759 N N . ASN A 1 100 ? -37.762 4.791 18.565 1.00 91.06 100 ASN A N 1
ATOM 760 C CA . ASN A 1 100 ? -38.924 3.904 18.458 1.00 91.06 100 ASN A CA 1
ATOM 761 C C . ASN A 1 100 ? -39.351 3.639 16.999 1.00 91.06 100 ASN A C 1
ATOM 763 O O . ASN A 1 100 ? -40.530 3.445 16.716 1.00 91.06 100 ASN A O 1
ATOM 767 N N . PHE A 1 101 ? -38.391 3.659 16.064 1.00 94.19 101 PHE A N 1
ATOM 768 C CA . PHE A 1 101 ? -38.638 3.299 14.663 1.00 94.19 101 PHE A CA 1
ATOM 769 C C . PHE A 1 101 ? -38.772 1.777 14.475 1.00 94.19 101 PHE A C 1
ATOM 771 O O . PHE A 1 101 ? -39.470 1.312 13.577 1.00 94.19 101 PHE A O 1
ATOM 778 N N . PHE A 1 102 ? -38.111 1.006 15.341 1.00 91.19 102 PHE A N 1
ATOM 779 C CA . PHE A 1 102 ? -38.183 -0.454 15.396 1.00 91.19 102 PHE A CA 1
ATOM 780 C C . PHE A 1 102 ? -39.253 -0.936 16.394 1.00 91.19 102 PHE A C 1
ATOM 782 O O . PHE A 1 102 ? -39.946 -0.140 17.027 1.00 91.19 102 PHE A O 1
ATOM 789 N N . ARG A 1 103 ? -39.440 -2.254 16.517 1.00 89.94 103 ARG A N 1
ATOM 790 C CA . ARG A 1 103 ? -40.517 -2.862 17.309 1.00 89.94 103 ARG A CA 1
ATOM 791 C C . ARG A 1 103 ? -40.275 -2.611 18.807 1.00 89.94 103 ARG A C 1
ATOM 793 O O . ARG A 1 103 ? -39.135 -2.528 19.257 1.00 89.94 103 ARG A O 1
ATOM 800 N N . ASN A 1 104 ? -41.346 -2.566 19.609 1.00 91.00 104 ASN A N 1
ATOM 801 C CA . ASN A 1 104 ? -41.287 -2.186 21.037 1.00 91.00 104 ASN A CA 1
ATOM 802 C C . ASN A 1 104 ? -40.217 -2.930 21.870 1.00 91.00 104 ASN A C 1
ATOM 804 O O . ASN A 1 104 ? -39.672 -2.363 22.814 1.00 91.00 104 ASN A O 1
ATOM 808 N N . ALA A 1 105 ? -39.895 -4.183 21.526 1.00 90.31 105 ALA A N 1
ATOM 809 C CA . ALA A 1 105 ? -38.881 -4.970 22.231 1.00 90.31 105 ALA A CA 1
ATOM 810 C C . ALA A 1 105 ? -37.450 -4.421 22.046 1.00 90.31 105 ALA A C 1
ATOM 812 O O . ALA A 1 105 ? -36.656 -4.424 22.986 1.00 90.31 105 ALA A O 1
ATOM 813 N N . GLU A 1 106 ? -37.117 -3.931 20.849 1.00 88.06 106 GLU A N 1
ATOM 814 C CA . GLU A 1 106 ? -35.786 -3.401 20.516 1.00 88.06 106 GLU A CA 1
ATOM 815 C C . GLU A 1 106 ? -35.575 -2.021 21.139 1.00 88.06 106 GLU A C 1
ATOM 817 O O . GLU A 1 106 ? -34.495 -1.728 21.653 1.00 88.06 106 GLU A O 1
ATOM 822 N N . TRP A 1 107 ? -36.633 -1.207 21.176 1.00 91.50 107 TRP A N 1
ATOM 823 C CA . TRP A 1 107 ? -36.629 0.070 21.882 1.00 91.50 107 TRP A CA 1
ATOM 824 C C . TRP A 1 107 ? -36.324 -0.109 23.372 1.00 91.50 107 TRP A C 1
ATOM 826 O O . TRP A 1 107 ? -35.490 0.609 23.924 1.00 91.50 107 TRP A O 1
ATOM 836 N N . GLU A 1 108 ? -36.944 -1.093 24.028 1.00 91.81 108 GLU A N 1
ATOM 837 C CA . GLU A 1 108 ? -36.733 -1.321 25.458 1.00 91.81 108 GLU A CA 1
ATOM 838 C C . GLU A 1 108 ? -35.298 -1.783 25.763 1.00 91.81 108 GLU A C 1
ATOM 840 O O . GLU A 1 108 ? -34.693 -1.337 26.742 1.00 91.81 108 GLU A O 1
ATOM 845 N N . LEU A 1 109 ? -34.712 -2.609 24.890 1.00 88.75 109 LEU A N 1
ATOM 846 C CA . LEU A 1 109 ? -33.301 -2.996 24.971 1.00 88.75 109 LEU A CA 1
ATOM 847 C C . LEU A 1 109 ? -32.369 -1.799 24.749 1.00 88.75 109 LEU A C 1
ATOM 849 O O . LEU A 1 109 ? -31.480 -1.561 25.569 1.00 88.75 109 LEU A O 1
ATOM 853 N N . ALA A 1 110 ? -32.587 -1.012 23.691 1.00 88.12 110 ALA A N 1
ATOM 854 C CA . ALA A 1 110 ? -31.784 0.173 23.393 1.00 88.12 110 ALA A CA 1
ATOM 855 C C . ALA A 1 110 ? -31.857 1.207 24.527 1.00 88.12 110 ALA A C 1
ATOM 857 O O . ALA A 1 110 ? -30.839 1.798 24.903 1.00 88.12 110 ALA A O 1
ATOM 858 N N . LYS A 1 111 ? -33.042 1.377 25.125 1.00 88.94 111 LYS A N 1
ATOM 859 C CA . LYS A 1 111 ? -33.264 2.233 26.290 1.00 88.94 111 LYS A CA 1
ATOM 860 C C . LYS A 1 111 ? -32.463 1.745 27.497 1.00 88.94 111 LYS A C 1
ATOM 862 O O . LYS A 1 111 ? -31.666 2.526 28.015 1.00 88.94 111 LYS A O 1
ATOM 867 N N . ARG A 1 112 ? -32.569 0.460 27.870 1.00 87.44 112 ARG A N 1
ATOM 868 C CA . ARG A 1 112 ? -31.788 -0.132 28.980 1.00 87.44 112 ARG A CA 1
ATOM 869 C C . ARG A 1 112 ? -30.282 0.029 28.783 1.00 87.44 112 ARG A C 1
ATOM 871 O O . ARG A 1 112 ? -29.584 0.396 29.723 1.00 87.44 112 ARG A O 1
ATOM 878 N N . VAL A 1 113 ? -29.783 -0.212 27.569 1.00 85.62 113 VAL A N 1
ATOM 879 C CA . VAL A 1 113 ? -28.358 -0.037 27.241 1.00 85.62 113 VAL A CA 1
ATOM 880 C C . VAL A 1 113 ? -27.942 1.432 27.367 1.00 85.62 113 VAL A C 1
ATOM 882 O O . VAL A 1 113 ? -26.863 1.722 27.874 1.00 85.62 113 VAL A O 1
ATOM 885 N N . SER A 1 114 ? -28.797 2.372 26.952 1.00 84.94 114 SER A N 1
ATOM 886 C CA . SER A 1 114 ? -28.495 3.809 27.002 1.00 84.94 114 SER A CA 1
ATOM 887 C C . SER A 1 114 ? -28.569 4.433 28.397 1.00 84.94 114 SER A C 1
ATOM 889 O O . SER A 1 114 ? -27.855 5.396 28.674 1.00 84.94 114 SER A O 1
ATOM 891 N N . GLU A 1 115 ? -29.421 3.895 29.270 1.00 85.69 115 GLU A N 1
ATOM 892 C CA . GLU A 1 115 ? -29.575 4.351 30.654 1.00 85.69 115 GLU A CA 1
ATOM 893 C C . GLU A 1 115 ? -28.445 3.844 31.556 1.00 85.69 115 GLU A C 1
ATOM 895 O O . GLU A 1 115 ? -28.180 4.432 32.607 1.00 85.69 115 GLU A O 1
ATOM 900 N N . TYR A 1 116 ? -27.729 2.797 31.133 1.00 79.94 116 TYR A N 1
ATOM 901 C CA . TYR A 1 116 ? -26.577 2.271 31.851 1.00 79.94 116 TYR A CA 1
ATOM 902 C C . TYR A 1 116 ? -25.382 3.235 31.754 1.00 79.94 116 TYR A C 1
ATOM 904 O O . TYR A 1 116 ? -24.489 3.099 30.917 1.00 79.94 116 TYR A O 1
ATOM 912 N N . ARG A 1 117 ? -25.350 4.245 32.631 1.00 65.38 117 ARG A N 1
ATOM 913 C CA . ARG A 1 117 ? -24.174 5.101 32.819 1.00 65.38 117 ARG A CA 1
ATOM 914 C C . ARG A 1 117 ? -23.128 4.355 33.639 1.00 65.38 117 ARG A C 1
ATOM 916 O O . ARG A 1 117 ? -23.273 4.203 34.851 1.00 65.38 117 ARG A O 1
ATOM 923 N N . VAL A 1 118 ? -22.049 3.930 32.985 1.00 66.75 118 VAL A N 1
ATOM 924 C CA . VAL A 1 118 ? -20.849 3.437 33.673 1.00 66.75 118 VAL A CA 1
ATOM 925 C C . VAL A 1 118 ? -20.339 4.556 34.585 1.00 66.75 118 VAL A C 1
ATOM 927 O O . VAL A 1 118 ? -20.048 5.656 34.122 1.00 66.75 118 VAL A O 1
ATOM 930 N N . HIS A 1 119 ? -20.290 4.298 35.893 1.00 61.31 119 HIS A N 1
ATOM 931 C CA . HIS A 1 119 ? -19.879 5.287 36.887 1.00 61.31 119 HIS A CA 1
ATOM 932 C C . HIS A 1 119 ? -18.388 5.614 36.695 1.00 61.31 119 HIS A C 1
ATOM 934 O O . HIS A 1 119 ? -17.508 4.811 37.017 1.00 61.31 119 HIS A O 1
ATOM 940 N N . ASP A 1 120 ? -18.106 6.773 36.099 1.00 61.50 120 ASP A N 1
ATOM 941 C CA . ASP A 1 120 ? -16.767 7.170 35.658 1.00 61.50 120 ASP A CA 1
ATOM 942 C C . ASP A 1 120 ? -15.983 7.873 36.777 1.00 61.50 120 ASP A C 1
ATOM 944 O O . ASP A 1 120 ? -15.629 9.047 36.700 1.00 61.50 120 ASP A O 1
ATOM 948 N N . ASN A 1 121 ? -15.707 7.149 37.864 1.00 61.78 121 ASN A N 1
ATOM 949 C CA . ASN A 1 121 ? -14.958 7.697 39.002 1.00 61.78 121 ASN A CA 1
ATOM 950 C C . ASN A 1 121 ? -13.444 7.839 38.741 1.00 61.78 121 ASN A C 1
ATOM 952 O O . ASN A 1 121 ? -12.703 8.222 39.643 1.00 61.78 121 ASN A O 1
ATOM 956 N N . SER A 1 122 ? -12.943 7.552 37.531 1.00 65.88 122 SER A N 1
ATOM 957 C CA . SER A 1 122 ? -11.505 7.634 37.233 1.00 65.88 122 SER A CA 1
ATOM 958 C C . SER A 1 122 ? -11.191 8.158 35.826 1.00 65.88 122 SER A C 1
ATOM 960 O O . SER A 1 122 ? -10.289 7.666 35.140 1.00 65.88 122 SER A O 1
ATOM 962 N N . MET A 1 123 ? -11.897 9.205 35.400 1.00 74.12 123 MET A N 1
ATOM 963 C CA . MET A 1 123 ? -11.743 9.811 34.072 1.00 74.12 123 MET A CA 1
ATOM 964 C C . MET A 1 123 ? -10.280 10.206 33.749 1.00 74.12 123 MET A C 1
ATOM 966 O O . MET A 1 123 ? -9.858 10.196 32.593 1.00 74.12 123 MET A O 1
ATOM 970 N N . GLN A 1 124 ? -9.455 10.504 34.764 1.00 80.88 124 GLN A N 1
ATOM 971 C CA . GLN A 1 124 ? -8.041 10.852 34.578 1.00 80.88 124 GLN A CA 1
ATOM 972 C C . GLN A 1 124 ? -7.130 9.640 34.307 1.00 80.88 124 GLN A C 1
ATOM 974 O O . GLN A 1 124 ? -6.274 9.715 33.421 1.00 80.88 124 GLN A O 1
ATOM 979 N N . THR A 1 125 ? -7.306 8.518 35.015 1.00 80.44 125 THR A N 1
ATOM 980 C CA . THR A 1 125 ? -6.541 7.285 34.740 1.00 80.44 125 THR A CA 1
ATOM 981 C C . THR A 1 125 ? -6.971 6.670 33.413 1.00 80.44 125 THR A C 1
ATOM 983 O O . THR A 1 125 ? -6.112 6.236 32.651 1.00 80.44 125 THR A O 1
ATOM 986 N N . PHE A 1 126 ? -8.263 6.755 33.075 1.00 84.31 126 PHE A N 1
ATOM 987 C CA . PHE A 1 126 ? -8.798 6.347 31.775 1.00 84.31 126 PHE A CA 1
ATOM 988 C C . PHE A 1 126 ? -8.081 7.062 30.621 1.00 84.31 126 PHE A C 1
ATOM 990 O O . PHE A 1 126 ? -7.507 6.415 29.746 1.00 84.31 126 PHE A O 1
ATOM 997 N N . LYS A 1 127 ? -7.997 8.400 30.673 1.00 87.50 127 LYS A N 1
ATOM 998 C CA . LYS A 1 127 ? -7.296 9.208 29.658 1.00 87.50 127 LYS A CA 1
ATOM 999 C C . LYS A 1 127 ? -5.806 8.883 29.538 1.00 87.50 127 LYS A C 1
ATOM 1001 O O . LYS A 1 127 ? -5.216 9.128 28.487 1.00 87.50 127 LYS A O 1
ATOM 1006 N N . ARG A 1 128 ? -5.155 8.420 30.610 1.00 89.94 128 ARG A N 1
ATOM 1007 C CA . ARG A 1 128 ? -3.738 8.025 30.568 1.00 89.94 128 ARG A CA 1
ATOM 1008 C C . ARG A 1 128 ? -3.575 6.666 29.893 1.00 89.94 128 ARG A C 1
ATOM 1010 O O . ARG A 1 128 ? -2.738 6.543 29.007 1.00 89.94 128 ARG A O 1
ATOM 1017 N N . THR A 1 129 ? -4.385 5.683 30.272 1.00 88.94 129 THR A N 1
ATOM 1018 C CA . THR A 1 129 ? -4.315 4.333 29.702 1.00 88.94 129 THR A CA 1
ATOM 1019 C C . THR A 1 129 ? -4.731 4.320 28.231 1.00 88.94 129 THR A C 1
ATOM 1021 O O . THR A 1 129 ? -4.022 3.733 27.421 1.00 88.94 129 THR A O 1
ATOM 1024 N N . ALA A 1 130 ? -5.788 5.050 27.856 1.00 90.56 130 ALA A N 1
ATOM 1025 C CA . ALA A 1 130 ? -6.205 5.214 26.460 1.00 90.56 130 ALA A CA 1
ATOM 1026 C C . ALA A 1 130 ? -5.065 5.743 25.570 1.00 90.56 130 ALA A C 1
ATOM 1028 O O . ALA A 1 130 ? -4.779 5.177 24.520 1.00 90.56 130 ALA A O 1
ATOM 1029 N N . ARG A 1 131 ? -4.338 6.769 26.041 1.00 92.75 131 ARG A N 1
ATOM 1030 C CA . ARG A 1 131 ? -3.172 7.320 25.329 1.00 92.75 131 ARG A CA 1
ATOM 1031 C C . ARG A 1 131 ? -2.065 6.293 25.115 1.00 92.75 131 ARG A C 1
ATOM 1033 O O . ARG A 1 131 ? -1.486 6.255 24.038 1.00 92.75 131 ARG A O 1
ATOM 1040 N N . ILE A 1 132 ? -1.779 5.464 26.118 1.00 94.12 132 ILE A N 1
ATOM 1041 C CA . ILE A 1 132 ? -0.775 4.399 25.990 1.00 94.12 132 ILE A CA 1
ATOM 1042 C C . ILE A 1 132 ? -1.222 3.381 24.936 1.00 94.12 132 ILE A C 1
ATOM 1044 O O . ILE A 1 132 ? -0.420 3.018 24.082 1.00 94.12 132 ILE A O 1
ATOM 1048 N N . ILE A 1 133 ? -2.495 2.970 24.956 1.00 92.62 133 ILE A N 1
ATOM 1049 C CA . ILE A 1 133 ? -3.043 2.017 23.983 1.00 92.62 133 ILE A CA 1
ATOM 1050 C C . ILE A 1 133 ? -2.944 2.585 22.559 1.00 92.62 133 ILE A C 1
ATOM 1052 O O . ILE A 1 133 ? -2.409 1.906 21.687 1.00 92.62 133 ILE A O 1
ATOM 1056 N N . TRP A 1 134 ? -3.350 3.840 22.326 1.00 93.69 134 TRP A N 1
ATOM 1057 C CA . TRP A 1 134 ? -3.185 4.492 21.017 1.00 93.69 134 TRP A CA 1
ATOM 1058 C C . TRP A 1 134 ? -1.726 4.526 20.554 1.00 93.69 134 TRP A C 1
ATOM 1060 O O . TRP A 1 134 ? -1.449 4.176 19.409 1.00 93.69 134 TRP A O 1
ATOM 1070 N N . CYS A 1 135 ? -0.781 4.883 21.431 1.00 95.00 135 CYS A N 1
ATOM 1071 C CA . CYS A 1 135 ? 0.641 4.868 21.082 1.00 95.00 135 CYS A CA 1
ATOM 1072 C C . CYS A 1 135 ? 1.126 3.463 20.695 1.00 95.00 135 CYS A C 1
ATOM 1074 O O . CYS A 1 135 ? 1.846 3.321 19.711 1.00 95.00 135 CYS A O 1
ATOM 1076 N N . VAL A 1 136 ? 0.726 2.426 21.438 1.00 95.06 136 VAL A N 1
ATOM 1077 C CA . VAL A 1 136 ? 1.098 1.035 21.133 1.00 95.06 136 VAL A CA 1
ATOM 1078 C C . VAL A 1 136 ? 0.532 0.606 19.779 1.00 95.06 136 VAL A C 1
ATOM 1080 O O . VAL A 1 136 ? 1.276 0.077 18.957 1.00 95.06 136 VAL A O 1
ATOM 1083 N N . MET A 1 137 ? -0.746 0.879 19.508 1.00 93.81 137 MET A N 1
ATOM 1084 C CA . MET A 1 137 ? -1.373 0.557 18.220 1.00 93.81 137 MET A CA 1
ATOM 1085 C C . MET A 1 137 ? -0.694 1.282 17.057 1.00 93.81 137 MET A C 1
ATOM 1087 O O . MET A 1 137 ? -0.422 0.668 16.028 1.00 93.81 137 MET A O 1
ATOM 1091 N N . LEU A 1 138 ? -0.351 2.561 17.239 1.00 94.88 138 LEU A N 1
ATOM 1092 C CA . LEU A 1 138 ? 0.367 3.342 16.236 1.00 94.88 138 LEU A CA 1
ATOM 1093 C C . LEU A 1 138 ? 1.747 2.751 15.938 1.00 94.88 138 LEU A C 1
ATOM 1095 O O . LEU A 1 138 ? 2.106 2.604 14.772 1.00 94.88 138 LEU A O 1
ATOM 1099 N N . ILE A 1 139 ? 2.497 2.362 16.972 1.00 96.25 139 ILE A N 1
ATOM 1100 C CA . ILE A 1 139 ? 3.805 1.715 16.813 1.00 96.25 139 ILE A CA 1
ATOM 1101 C C . ILE A 1 139 ? 3.664 0.400 16.043 1.00 96.25 139 ILE A C 1
ATOM 1103 O O . ILE A 1 139 ? 4.427 0.166 15.109 1.00 96.25 139 ILE A O 1
ATOM 1107 N N . VAL A 1 140 ? 2.683 -0.438 16.393 1.00 95.19 140 VAL A N 1
ATOM 1108 C CA . VAL A 1 140 ? 2.432 -1.713 15.701 1.00 95.19 140 VAL A CA 1
ATOM 1109 C C . VAL A 1 140 ? 2.095 -1.477 14.228 1.00 95.19 140 VAL A C 1
ATOM 1111 O O . VAL A 1 140 ? 2.650 -2.148 13.359 1.00 95.19 140 VAL A O 1
ATOM 1114 N N . MET A 1 141 ? 1.239 -0.499 13.926 1.00 94.69 141 MET A N 1
ATOM 1115 C CA . MET A 1 141 ? 0.826 -0.218 12.552 1.00 94.69 141 MET A CA 1
ATOM 1116 C C . MET A 1 141 ? 1.974 0.356 11.707 1.00 94.69 141 MET A C 1
ATOM 1118 O O . MET A 1 141 ? 2.194 -0.095 10.583 1.00 94.69 141 MET A O 1
ATOM 1122 N N . ILE A 1 142 ? 2.761 1.284 12.266 1.00 95.38 142 ILE A N 1
ATOM 1123 C CA . ILE A 1 142 ? 3.963 1.830 11.614 1.00 95.38 142 ILE A CA 1
ATOM 1124 C C . ILE A 1 142 ? 5.010 0.736 11.396 1.00 95.38 142 ILE A C 1
ATOM 1126 O O . ILE A 1 142 ? 5.610 0.680 10.323 1.00 95.38 142 ILE A O 1
ATOM 1130 N N . ALA A 1 143 ? 5.232 -0.145 12.377 1.00 96.19 143 ALA A N 1
ATOM 1131 C CA . ALA A 1 143 ? 6.158 -1.265 12.238 1.00 96.19 143 ALA A CA 1
ATOM 1132 C C . ALA A 1 143 ? 5.707 -2.221 11.123 1.00 96.19 143 ALA A C 1
ATOM 1134 O O . ALA A 1 143 ? 6.526 -2.625 10.298 1.00 96.19 143 ALA A O 1
ATOM 1135 N N . GLY A 1 144 ? 4.405 -2.516 11.048 1.00 94.56 144 GLY A N 1
ATOM 1136 C CA . GLY A 1 144 ? 3.812 -3.327 9.985 1.00 94.56 144 GLY A CA 1
ATOM 1137 C C . GLY A 1 144 ? 4.007 -2.718 8.595 1.00 94.56 144 GLY A C 1
ATOM 1138 O O . GLY A 1 144 ? 4.504 -3.394 7.696 1.00 94.56 144 GLY A O 1
ATOM 1139 N N . LEU A 1 145 ? 3.699 -1.427 8.420 1.00 93.94 145 LEU A N 1
ATOM 1140 C CA . LEU A 1 145 ? 3.967 -0.727 7.158 1.00 93.94 145 LEU A CA 1
ATOM 1141 C C . LEU A 1 145 ? 5.457 -0.687 6.814 1.00 93.94 145 LEU A C 1
ATOM 1143 O O . LEU A 1 145 ? 5.827 -0.946 5.673 1.00 93.94 145 LEU A O 1
ATOM 1147 N N . SER A 1 146 ? 6.317 -0.390 7.790 1.00 95.00 146 SER A N 1
ATOM 1148 C CA . SER A 1 146 ? 7.765 -0.310 7.571 1.00 95.00 146 SER A CA 1
ATOM 1149 C C . SER A 1 146 ? 8.332 -1.656 7.126 1.00 95.00 146 SER A C 1
ATOM 1151 O O . SER A 1 146 ? 9.160 -1.702 6.219 1.00 95.00 146 SER A O 1
ATOM 1153 N N . PHE A 1 147 ? 7.855 -2.757 7.715 1.00 95.75 147 PHE A N 1
ATOM 1154 C CA . PHE A 1 147 ? 8.210 -4.109 7.291 1.00 95.75 147 PHE A CA 1
ATOM 1155 C C . PHE A 1 147 ? 7.808 -4.360 5.833 1.00 95.75 147 PHE A C 1
ATOM 1157 O O . PHE A 1 147 ? 8.631 -4.813 5.041 1.00 95.75 147 PHE A O 1
ATOM 1164 N N . ILE A 1 148 ? 6.582 -3.996 5.448 1.00 92.69 148 ILE A N 1
ATOM 1165 C CA . ILE A 1 148 ? 6.096 -4.170 4.073 1.00 92.69 148 ILE A CA 1
ATOM 1166 C C . ILE A 1 148 ? 6.893 -3.311 3.088 1.00 92.69 148 ILE A C 1
ATOM 1168 O O . ILE A 1 148 ? 7.309 -3.820 2.048 1.00 92.69 148 ILE A O 1
ATOM 1172 N N . PHE A 1 149 ? 7.172 -2.049 3.420 1.00 92.38 149 PHE A N 1
ATOM 1173 C CA . PHE A 1 149 ? 8.008 -1.168 2.601 1.00 92.38 149 PHE A CA 1
ATOM 1174 C C . PHE A 1 149 ? 9.423 -1.713 2.442 1.00 92.38 149 PHE A C 1
ATOM 1176 O O . PHE A 1 149 ? 9.973 -1.675 1.344 1.00 92.38 149 PHE A O 1
ATOM 1183 N N . TYR A 1 150 ? 9.999 -2.277 3.502 1.00 93.81 150 TYR A N 1
ATOM 1184 C CA . TYR A 1 150 ? 11.291 -2.948 3.428 1.00 93.81 150 TYR A CA 1
ATOM 1185 C C . TYR A 1 150 ? 11.243 -4.163 2.487 1.00 93.81 150 TYR A C 1
ATOM 1187 O O . TYR A 1 150 ? 12.112 -4.326 1.630 1.00 93.81 150 TYR A O 1
ATOM 1195 N N . THR A 1 151 ? 10.193 -4.985 2.565 1.00 91.56 151 THR A N 1
ATOM 1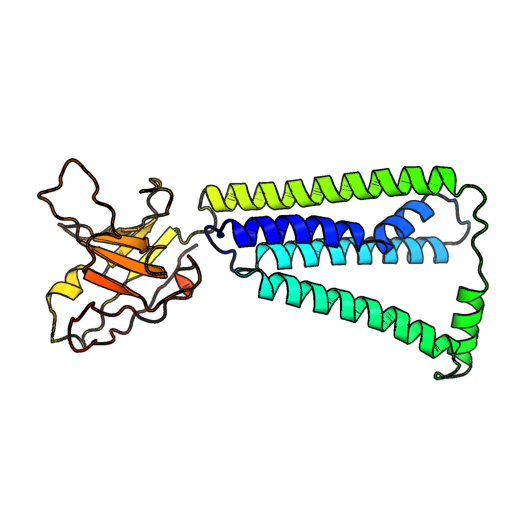196 C CA . THR A 1 151 ? 10.000 -6.126 1.656 1.00 91.56 151 THR A CA 1
ATOM 1197 C C . THR A 1 151 ? 9.776 -5.687 0.199 1.00 91.56 151 THR A C 1
ATOM 1199 O O . THR A 1 151 ? 10.355 -6.282 -0.711 1.00 91.56 151 THR A O 1
ATOM 1202 N N . GLN A 1 152 ? 9.012 -4.615 -0.043 1.00 89.06 152 GLN A N 1
ATOM 1203 C CA . GLN A 1 152 ? 8.842 -4.009 -1.372 1.00 89.06 152 GLN A CA 1
ATOM 1204 C C . GLN A 1 152 ? 10.160 -3.440 -1.905 1.00 89.06 152 GLN A C 1
ATOM 1206 O O . GLN A 1 152 ? 10.487 -3.613 -3.081 1.00 89.06 152 GLN A O 1
ATOM 1211 N N . TYR A 1 153 ? 10.950 -2.801 -1.040 1.00 89.56 153 TYR A N 1
ATOM 1212 C CA . TYR A 1 153 ? 12.262 -2.279 -1.397 1.00 89.56 153 TYR A CA 1
ATOM 1213 C C . TYR A 1 153 ? 13.236 -3.397 -1.776 1.00 89.56 153 TYR A C 1
ATOM 1215 O O . TYR A 1 153 ? 14.060 -3.192 -2.654 1.00 89.56 153 TYR A O 1
ATOM 1223 N N . ASN A 1 154 ? 13.114 -4.595 -1.217 1.00 90.81 154 ASN A N 1
ATOM 1224 C CA . ASN A 1 154 ? 13.932 -5.741 -1.624 1.00 90.81 154 ASN A CA 1
ATOM 1225 C C . ASN A 1 154 ? 13.376 -6.499 -2.842 1.00 90.81 154 ASN A C 1
ATOM 1227 O O . ASN A 1 154 ? 13.875 -7.570 -3.167 1.00 90.81 154 ASN A O 1
ATOM 1231 N N . LEU A 1 155 ? 12.350 -5.963 -3.519 1.00 89.75 155 LEU A N 1
ATOM 1232 C CA . LEU A 1 155 ? 11.721 -6.560 -4.705 1.00 89.75 155 LEU A CA 1
ATOM 1233 C C . LEU A 1 155 ? 11.152 -7.973 -4.474 1.00 89.75 155 LEU A C 1
ATOM 1235 O O . LEU A 1 155 ? 10.890 -8.693 -5.431 1.00 89.75 155 LEU A O 1
ATOM 1239 N N . HIS A 1 156 ? 10.883 -8.366 -3.225 1.00 89.62 156 HIS A N 1
ATOM 1240 C CA . HIS A 1 156 ? 10.342 -9.697 -2.911 1.00 89.62 156 HIS A CA 1
ATOM 1241 C C . HIS A 1 156 ? 8.936 -9.939 -3.476 1.00 89.62 156 HIS A C 1
ATOM 1243 O O . HIS A 1 156 ? 8.544 -11.088 -3.662 1.00 89.62 156 HIS A O 1
ATOM 1249 N N . PHE A 1 157 ? 8.183 -8.867 -3.731 1.00 88.12 157 PHE A N 1
ATOM 1250 C CA . PHE A 1 157 ? 6.856 -8.923 -4.349 1.00 88.12 157 PHE A CA 1
ATOM 1251 C C . PHE A 1 157 ? 6.887 -8.756 -5.874 1.00 88.12 157 PHE A C 1
ATOM 1253 O O . PHE A 1 157 ? 5.840 -8.843 -6.508 1.00 88.12 157 PHE A O 1
ATOM 1260 N N . ALA A 1 158 ? 8.054 -8.491 -6.468 1.00 89.88 158 ALA A N 1
ATOM 1261 C CA . ALA A 1 158 ? 8.177 -8.387 -7.914 1.00 89.88 158 ALA A CA 1
ATOM 1262 C C . ALA A 1 158 ? 8.166 -9.780 -8.560 1.00 89.88 158 ALA A C 1
ATOM 1264 O O . ALA A 1 158 ? 8.612 -10.764 -7.968 1.00 89.88 158 ALA A O 1
ATOM 1265 N N . CYS A 1 159 ? 7.673 -9.859 -9.796 1.00 91.56 159 CYS A N 1
ATOM 1266 C CA . CYS A 1 159 ? 7.755 -11.076 -10.597 1.00 91.56 159 CYS A CA 1
ATOM 1267 C C . CYS A 1 159 ? 9.221 -11.506 -10.730 1.00 91.56 159 CYS A C 1
ATOM 1269 O O . CYS A 1 159 ? 10.074 -10.683 -11.044 1.00 91.56 159 CYS A O 1
ATOM 1271 N N . LYS A 1 160 ? 9.541 -12.790 -10.531 1.00 93.31 160 LYS A N 1
ATOM 1272 C CA . LYS A 1 160 ? 10.927 -13.265 -10.715 1.00 93.31 160 LYS A CA 1
ATOM 1273 C C . LYS A 1 160 ? 11.313 -13.332 -12.184 1.00 93.31 160 LYS A C 1
ATOM 1275 O O . LYS A 1 160 ? 12.467 -13.114 -12.546 1.00 93.31 160 LYS A O 1
ATOM 1280 N N . SER A 1 161 ? 10.347 -13.676 -13.028 1.00 93.38 161 SER A N 1
ATOM 1281 C CA . SER A 1 161 ? 10.531 -13.729 -14.469 1.00 93.38 161 SER A CA 1
ATOM 1282 C C . SER A 1 161 ? 9.261 -13.327 -15.201 1.00 93.38 161 SER A C 1
ATOM 1284 O O . SER A 1 161 ? 8.151 -13.515 -14.698 1.00 93.38 161 SER A O 1
ATOM 1286 N N . ILE A 1 162 ? 9.457 -12.759 -16.384 1.00 92.75 162 ILE A N 1
ATOM 1287 C CA . ILE A 1 162 ? 8.432 -12.253 -17.285 1.00 92.75 162 ILE A CA 1
ATOM 1288 C C . ILE A 1 162 ? 8.761 -12.809 -18.658 1.00 92.75 162 ILE A C 1
ATOM 1290 O O . ILE A 1 162 ? 9.869 -12.626 -19.152 1.00 92.75 162 ILE A O 1
ATOM 1294 N N . THR A 1 163 ? 7.817 -13.494 -19.288 1.00 91.50 163 THR A N 1
ATOM 1295 C CA . THR A 1 163 ? 7.995 -13.931 -20.676 1.00 91.50 163 THR A CA 1
ATOM 1296 C C . THR A 1 163 ? 7.256 -12.983 -21.601 1.00 91.50 163 THR A C 1
ATOM 1298 O O . THR A 1 163 ? 6.098 -12.653 -21.366 1.00 91.50 163 THR A O 1
ATOM 1301 N N . ILE A 1 164 ? 7.960 -12.536 -22.630 1.00 90.25 164 ILE A N 1
ATOM 1302 C CA . ILE A 1 164 ? 7.496 -11.600 -23.641 1.00 90.25 164 ILE A CA 1
ATOM 1303 C C . ILE A 1 164 ? 7.461 -12.363 -24.969 1.00 90.25 164 ILE A C 1
ATOM 1305 O O . ILE A 1 164 ? 8.468 -12.928 -25.394 1.00 90.25 164 ILE A O 1
ATOM 1309 N N . THR A 1 165 ? 6.294 -12.411 -25.612 1.00 87.50 165 THR A N 1
ATOM 1310 C CA . THR A 1 165 ? 6.082 -13.088 -26.899 1.00 87.50 165 THR A CA 1
ATOM 1311 C C . THR A 1 165 ? 5.536 -12.117 -27.940 1.00 87.50 165 THR A C 1
ATOM 1313 O O . THR A 1 165 ? 4.426 -11.608 -27.810 1.00 87.50 165 THR A O 1
ATOM 1316 N N . VAL A 1 166 ? 6.318 -11.862 -28.990 1.00 86.00 166 VAL A N 1
ATOM 1317 C CA . VAL A 1 166 ? 5.905 -11.017 -30.119 1.00 86.00 166 VAL A CA 1
ATOM 1318 C C . VAL A 1 166 ? 5.009 -11.840 -31.045 1.00 86.00 166 VAL A C 1
ATOM 1320 O O . VAL A 1 166 ? 5.443 -12.858 -31.583 1.00 86.00 166 VAL A O 1
ATOM 1323 N N . GLY A 1 167 ? 3.773 -11.394 -31.274 1.00 82.12 167 GLY A N 1
ATOM 1324 C CA . GLY A 1 167 ? 2.849 -12.061 -32.197 1.00 82.12 167 GLY A CA 1
ATOM 1325 C C . GLY A 1 167 ? 3.339 -12.102 -33.656 1.00 82.12 167 GLY A C 1
ATOM 1326 O O . GLY A 1 167 ? 3.912 -11.135 -34.172 1.00 82.12 167 GLY A O 1
ATOM 1327 N N . GLU A 1 168 ? 3.048 -13.211 -34.350 1.00 77.31 168 GLU A N 1
ATOM 1328 C CA . GLU A 1 168 ? 3.458 -13.472 -35.744 1.00 77.31 168 GLU A CA 1
ATOM 1329 C C . GLU A 1 168 ? 2.849 -12.509 -36.773 1.00 77.31 168 GLU A C 1
ATOM 1331 O O . GLU A 1 168 ? 3.421 -12.327 -37.849 1.00 77.31 168 GLU A O 1
ATOM 1336 N N . SER A 1 169 ? 1.738 -11.843 -36.433 1.00 67.69 169 SER A N 1
ATOM 1337 C CA . SER A 1 169 ? 1.040 -10.868 -37.287 1.00 67.69 169 SER A CA 1
ATOM 1338 C C . SER A 1 169 ? 1.874 -9.626 -37.621 1.00 67.69 169 SER A C 1
ATOM 1340 O O . SER A 1 169 ? 1.491 -8.821 -38.467 1.00 67.69 169 SER A O 1
ATOM 1342 N N . SER A 1 170 ? 3.031 -9.472 -36.982 1.00 61.38 170 SER A N 1
ATOM 1343 C CA . SER A 1 170 ? 3.965 -8.364 -37.173 1.00 61.38 170 SER A CA 1
ATOM 1344 C C . SER A 1 170 ? 4.915 -8.628 -38.350 1.00 61.38 170 SER A C 1
ATOM 1346 O O . SER A 1 170 ? 6.134 -8.558 -38.199 1.00 61.38 170 SER A O 1
ATOM 1348 N N . SER A 1 171 ? 4.392 -8.946 -39.540 1.00 65.38 171 SER A N 1
ATOM 1349 C CA . SER A 1 171 ? 5.215 -9.125 -40.754 1.00 65.38 171 SER A CA 1
ATOM 1350 C C . SER A 1 171 ? 6.013 -7.867 -41.129 1.00 65.38 171 SER A C 1
ATOM 1352 O O . SER A 1 171 ? 7.004 -7.957 -41.849 1.00 65.38 171 SER A O 1
ATOM 1354 N N . ALA A 1 172 ? 5.620 -6.707 -40.596 1.00 64.50 172 ALA A N 1
ATOM 1355 C CA . ALA A 1 172 ? 6.273 -5.427 -40.834 1.00 64.50 172 ALA A CA 1
ATOM 1356 C C . ALA A 1 172 ? 7.651 -5.277 -40.157 1.00 64.50 172 ALA A C 1
ATOM 1358 O O . ALA A 1 172 ? 8.451 -4.476 -40.630 1.00 64.50 172 ALA A O 1
ATOM 1359 N N . PHE A 1 173 ? 7.959 -6.022 -39.083 1.00 74.50 173 PHE A N 1
ATOM 1360 C CA . PHE A 1 173 ? 9.193 -5.808 -38.310 1.00 74.50 173 PHE A CA 1
ATOM 1361 C C . PHE A 1 173 ? 9.821 -7.126 -37.825 1.00 74.50 173 PHE A C 1
ATOM 1363 O O . PHE A 1 173 ? 9.617 -7.521 -36.675 1.00 74.50 173 PHE A O 1
ATOM 1370 N N . PRO A 1 174 ? 10.632 -7.807 -38.661 1.00 80.06 174 PRO A N 1
ATOM 1371 C CA . PRO A 1 174 ? 11.337 -9.029 -38.263 1.00 80.06 174 PRO A CA 1
ATOM 1372 C C . PRO A 1 174 ? 12.302 -8.806 -37.090 1.00 80.06 174 PRO A C 1
ATOM 1374 O O . PRO A 1 174 ? 12.524 -9.727 -36.310 1.00 80.06 174 PRO A O 1
ATOM 1377 N N . LEU A 1 175 ? 12.810 -7.579 -36.923 1.00 80.00 175 LEU A N 1
ATOM 1378 C CA . LEU A 1 175 ? 13.657 -7.190 -35.798 1.00 80.00 175 LEU A CA 1
ATOM 1379 C C . LEU A 1 175 ? 12.931 -7.352 -34.454 1.00 80.00 175 LEU A C 1
ATOM 1381 O O . LEU A 1 175 ? 13.482 -7.946 -33.548 1.00 80.00 175 LEU A O 1
ATOM 1385 N N . ALA A 1 176 ? 11.654 -6.988 -34.318 1.00 84.44 176 ALA A N 1
ATOM 1386 C CA . ALA A 1 176 ? 10.975 -7.106 -33.022 1.00 84.44 176 ALA A CA 1
ATOM 1387 C C . ALA A 1 176 ? 10.983 -8.542 -32.455 1.00 84.44 176 ALA A C 1
ATOM 1389 O O . ALA A 1 176 ? 10.945 -8.718 -31.242 1.00 84.44 176 ALA A O 1
ATOM 1390 N N . ARG A 1 177 ? 11.100 -9.577 -33.305 1.00 86.25 177 ARG A N 1
ATOM 1391 C CA . ARG A 1 177 ? 11.137 -10.985 -32.877 1.00 86.25 177 ARG A CA 1
ATOM 1392 C C . ARG A 1 177 ? 12.317 -11.321 -31.965 1.00 86.25 177 ARG A C 1
ATOM 1394 O O . ARG A 1 177 ? 12.141 -12.184 -31.110 1.00 8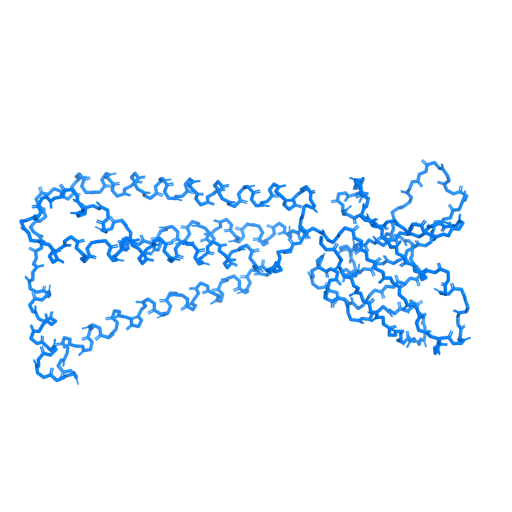6.25 177 ARG A O 1
ATOM 1401 N N . TYR A 1 178 ? 13.471 -10.654 -32.091 1.00 89.94 178 TYR A N 1
ATOM 1402 C CA . TYR A 1 178 ? 14.618 -10.937 -31.211 1.00 89.94 178 TYR A CA 1
ATOM 1403 C C . TYR A 1 178 ? 14.359 -10.512 -29.752 1.00 89.94 178 TYR A C 1
ATOM 1405 O O . TYR A 1 178 ? 14.996 -11.030 -28.839 1.00 89.94 178 TYR A O 1
ATOM 1413 N N . LEU A 1 179 ? 13.382 -9.626 -29.525 1.00 90.69 179 LEU A N 1
ATOM 1414 C CA . LEU A 1 179 ? 12.933 -9.198 -28.196 1.00 90.69 179 LEU A CA 1
ATOM 1415 C C . LEU A 1 179 ? 11.959 -10.197 -27.549 1.00 90.69 179 LEU A C 1
ATOM 1417 O O . LEU A 1 179 ? 11.544 -10.014 -26.408 1.00 90.69 179 LEU A O 1
ATOM 1421 N N . SER A 1 180 ? 11.566 -11.264 -28.253 1.00 90.88 180 SER A N 1
ATOM 1422 C CA . SER A 1 180 ? 10.814 -12.349 -27.620 1.00 90.88 180 SER A CA 1
ATOM 1423 C C . SER A 1 180 ? 11.735 -13.173 -26.729 1.00 90.88 180 SER A C 1
ATOM 1425 O O . SER A 1 180 ? 12.814 -13.590 -27.147 1.00 90.88 180 SER A O 1
ATOM 1427 N N . GLY A 1 181 ? 11.308 -13.456 -25.505 1.00 92.88 181 GLY A N 1
ATOM 1428 C CA . GLY A 1 181 ? 12.068 -14.293 -24.587 1.00 92.88 181 GLY A CA 1
ATOM 1429 C C . GLY A 1 181 ? 11.616 -14.163 -23.143 1.00 92.88 181 GLY A C 1
ATOM 1430 O O . GLY A 1 181 ? 10.677 -13.437 -22.814 1.00 92.88 181 GLY A O 1
ATOM 1431 N N . THR A 1 182 ? 12.302 -14.890 -22.266 1.00 93.94 182 THR A N 1
ATOM 1432 C CA . THR A 1 182 ? 12.107 -14.785 -20.819 1.00 93.94 182 THR A CA 1
ATOM 1433 C C . THR A 1 182 ? 13.102 -13.794 -20.231 1.00 93.94 182 THR A C 1
ATOM 1435 O O . THR A 1 182 ? 14.317 -13.982 -20.319 1.00 93.94 182 THR A O 1
ATOM 1438 N N . TYR A 1 183 ? 12.565 -12.762 -19.601 1.00 94.94 183 TYR A N 1
ATOM 1439 C CA . TYR A 1 183 ? 13.265 -11.736 -18.853 1.00 94.94 183 TYR A CA 1
ATOM 1440 C C . TYR A 1 183 ? 13.257 -12.111 -17.373 1.00 94.94 183 TYR A C 1
ATOM 1442 O O . TYR A 1 183 ? 12.214 -12.456 -16.821 1.00 94.94 183 TYR A O 1
ATOM 1450 N N . ILE A 1 184 ? 14.416 -12.081 -16.727 1.00 95.56 184 ILE A N 1
ATOM 1451 C CA . ILE A 1 184 ? 14.586 -12.414 -15.310 1.00 95.56 184 ILE A CA 1
ATOM 1452 C C . ILE A 1 184 ? 14.882 -11.127 -14.557 1.00 95.56 184 ILE A C 1
ATOM 1454 O O . ILE A 1 184 ? 15.645 -10.297 -15.046 1.00 95.56 184 ILE A O 1
ATOM 1458 N N . LEU A 1 185 ? 14.275 -10.963 -13.384 1.00 95.06 185 LEU A N 1
ATOM 1459 C CA . LEU A 1 185 ? 14.537 -9.824 -12.517 1.00 95.06 185 LEU A CA 1
ATOM 1460 C C . LEU A 1 185 ? 16.017 -9.801 -12.130 1.00 95.06 185 LEU A C 1
ATOM 1462 O O . LEU A 1 185 ? 16.511 -10.748 -11.512 1.00 95.06 185 LEU A O 1
ATOM 1466 N N . ASP A 1 186 ? 16.710 -8.723 -12.479 1.00 94.00 186 ASP A N 1
ATOM 1467 C CA . ASP A 1 186 ? 18.071 -8.512 -12.020 1.00 94.00 186 ASP A CA 1
ATOM 1468 C C . ASP A 1 186 ? 18.069 -7.981 -10.581 1.00 94.00 186 ASP A C 1
ATOM 1470 O O . ASP A 1 186 ? 17.192 -7.232 -10.143 1.00 94.00 186 ASP A O 1
ATOM 1474 N N . THR A 1 187 ? 19.079 -8.402 -9.829 1.00 90.38 187 THR A N 1
ATOM 1475 C CA . THR A 1 187 ? 19.340 -7.919 -8.473 1.00 90.38 187 THR A CA 1
ATOM 1476 C C . THR A 1 187 ? 19.856 -6.484 -8.480 1.00 90.38 187 THR A C 1
ATOM 1478 O O . THR A 1 187 ? 19.671 -5.760 -7.498 1.00 90.38 187 THR A O 1
ATOM 1481 N N . THR A 1 188 ? 20.487 -6.055 -9.579 1.00 89.81 188 THR A N 1
ATOM 1482 C CA . THR A 1 188 ? 20.987 -4.690 -9.709 1.00 89.81 188 THR A CA 1
ATOM 1483 C C . THR A 1 188 ? 19.864 -3.728 -10.085 1.00 89.81 188 THR A C 1
ATOM 1485 O O . THR A 1 188 ? 18.987 -4.011 -10.901 1.00 89.81 188 THR A O 1
ATOM 1488 N N . ARG A 1 189 ? 19.869 -2.559 -9.441 1.00 90.69 189 ARG A N 1
ATOM 1489 C CA . ARG A 1 189 ? 18.945 -1.469 -9.749 1.00 90.69 189 ARG A CA 1
ATOM 1490 C C . ARG A 1 189 ? 19.674 -0.428 -10.566 1.00 90.69 189 ARG A C 1
ATOM 1492 O O . ARG A 1 189 ? 20.658 0.139 -10.099 1.00 90.69 189 ARG A O 1
ATOM 1499 N N . ILE A 1 190 ? 19.139 -0.111 -11.734 1.00 91.56 190 ILE A N 1
ATOM 1500 C CA . ILE A 1 190 ? 19.654 0.973 -12.569 1.00 91.56 190 ILE A CA 1
ATOM 1501 C C . ILE A 1 190 ? 18.819 2.203 -12.239 1.00 91.56 190 ILE A C 1
ATOM 1503 O O . ILE A 1 190 ? 17.607 2.169 -12.407 1.00 91.56 190 ILE A O 1
ATOM 1507 N N . ASN A 1 191 ? 19.428 3.265 -11.707 1.00 90.81 191 ASN A N 1
ATOM 1508 C CA . ASN A 1 191 ? 18.717 4.478 -11.273 1.00 90.81 191 ASN A CA 1
ATOM 1509 C C . ASN A 1 191 ? 17.576 4.208 -10.267 1.00 90.81 191 ASN A C 1
ATOM 1511 O O . ASN A 1 191 ? 16.533 4.856 -10.285 1.00 90.81 191 ASN A O 1
ATOM 1515 N N . GLY A 1 192 ? 17.766 3.219 -9.384 1.00 89.12 192 GLY A N 1
ATOM 1516 C CA . GLY A 1 192 ? 16.825 2.895 -8.306 1.00 89.12 192 GLY A CA 1
ATOM 1517 C C . GLY A 1 192 ? 15.577 2.105 -8.721 1.00 89.12 192 GLY A C 1
ATOM 1518 O O . GLY A 1 192 ? 14.769 1.781 -7.851 1.00 89.12 192 GLY A O 1
ATOM 1519 N N . ARG A 1 193 ? 15.421 1.748 -10.002 1.00 90.06 193 ARG A N 1
ATOM 1520 C CA . ARG A 1 193 ? 14.301 0.933 -10.508 1.00 90.06 193 ARG A CA 1
ATOM 1521 C C . ARG A 1 193 ? 14.718 -0.526 -10.754 1.00 90.06 193 ARG A C 1
ATOM 1523 O O . ARG A 1 193 ? 15.888 -0.780 -11.054 1.00 90.06 193 ARG A O 1
ATOM 1530 N N . PRO A 1 194 ? 13.783 -1.485 -10.619 1.00 93.12 194 PRO A N 1
ATOM 1531 C CA . PRO A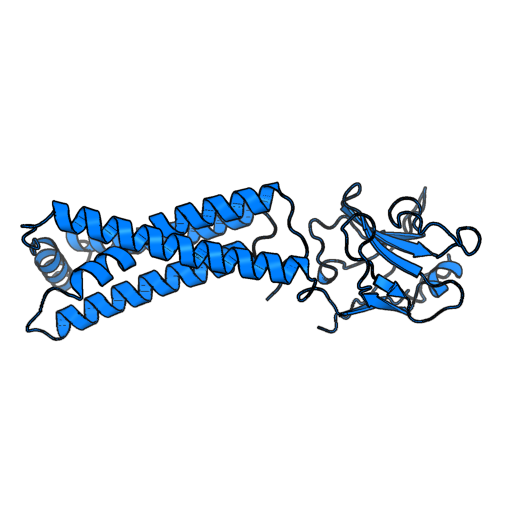 1 194 ? 14.006 -2.866 -11.017 1.00 93.12 194 PRO A CA 1
ATOM 1532 C C . PRO A 1 194 ? 14.165 -2.943 -12.532 1.00 93.12 194 PRO A C 1
ATOM 1534 O O . PRO A 1 194 ? 13.448 -2.268 -13.275 1.00 93.12 194 PRO A O 1
ATOM 1537 N N . VAL A 1 195 ? 15.090 -3.785 -12.975 1.00 94.12 195 VAL A N 1
ATOM 1538 C CA . VAL A 1 195 ? 15.310 -4.070 -14.390 1.00 94.12 195 VAL A CA 1
ATOM 1539 C C . VAL A 1 195 ? 15.258 -5.572 -14.581 1.00 94.12 195 VAL A C 1
ATOM 1541 O O . VAL A 1 195 ? 15.760 -6.331 -13.756 1.00 94.12 195 VAL A O 1
ATOM 1544 N N . TYR A 1 196 ? 14.608 -6.003 -15.654 1.00 95.12 196 TYR A N 1
ATOM 1545 C CA . TYR A 1 196 ? 14.594 -7.397 -16.052 1.00 95.12 196 TYR A CA 1
ATOM 1546 C C . TYR A 1 196 ? 15.505 -7.586 -17.255 1.00 95.12 196 TYR A C 1
ATOM 1548 O O . TYR A 1 196 ? 15.429 -6.824 -18.215 1.00 95.12 196 TYR A O 1
ATOM 1556 N N . VAL A 1 197 ? 16.343 -8.614 -17.214 1.00 94.75 197 VAL A N 1
ATOM 1557 C CA . VAL A 1 197 ? 17.332 -8.917 -18.251 1.00 94.75 197 VAL A CA 1
ATOM 1558 C C . VAL A 1 197 ? 16.903 -10.176 -18.991 1.00 94.75 197 VAL A C 1
ATOM 1560 O O . VAL A 1 197 ? 16.545 -11.184 -18.375 1.00 94.75 197 VAL A O 1
ATOM 1563 N N . GLN A 1 198 ? 16.916 -10.133 -20.319 1.00 95.38 198 GLN A N 1
ATOM 1564 C CA . GLN A 1 198 ? 16.585 -11.273 -21.165 1.00 95.38 198 GLN A CA 1
ATOM 1565 C C . GLN A 1 198 ? 17.614 -12.396 -20.962 1.00 95.38 198 GLN A C 1
ATOM 1567 O O . GLN A 1 198 ? 18.812 -12.205 -21.152 1.00 95.38 198 GLN A O 1
ATOM 1572 N N . LYS A 1 199 ? 17.152 -13.600 -20.602 1.00 93.12 199 LYS A N 1
ATOM 1573 C CA . LYS A 1 199 ? 18.031 -14.767 -20.393 1.00 93.12 199 LYS A CA 1
ATOM 1574 C C . LYS A 1 199 ? 18.572 -15.349 -21.708 1.00 93.12 199 LYS A C 1
ATOM 1576 O O . LYS A 1 199 ? 19.554 -16.084 -21.703 1.00 93.12 199 LYS A O 1
ATOM 1581 N N . GLN A 1 200 ? 17.870 -15.114 -22.815 1.00 88.31 200 GLN A N 1
ATOM 1582 C CA . GLN A 1 200 ? 18.091 -15.763 -24.108 1.00 88.31 200 GLN A CA 1
ATOM 1583 C C . GLN A 1 200 ? 18.410 -14.710 -25.171 1.00 88.31 200 GLN A C 1
ATOM 1585 O O . GLN A 1 200 ? 17.667 -13.747 -25.298 1.00 88.31 200 GLN A O 1
ATOM 1590 N N . GLY A 1 201 ? 19.471 -14.919 -25.951 1.00 77.19 201 GLY A N 1
ATOM 1591 C CA . GLY A 1 201 ? 19.864 -14.034 -27.052 1.00 77.19 201 GLY A CA 1
ATOM 1592 C C . GLY A 1 201 ? 21.337 -13.636 -26.985 1.00 77.19 201 GLY A C 1
ATOM 1593 O O . GLY A 1 201 ? 21.932 -13.619 -25.912 1.00 77.19 201 GLY A O 1
ATOM 1594 N N . THR A 1 202 ? 21.936 -13.343 -28.140 1.00 74.94 202 THR A N 1
ATOM 1595 C CA . THR A 1 202 ? 23.319 -12.843 -28.224 1.00 74.94 202 THR A CA 1
ATOM 1596 C C . THR A 1 202 ? 23.438 -11.380 -27.797 1.00 74.94 202 THR A C 1
ATOM 1598 O O . THR A 1 202 ? 24.489 -10.988 -27.310 1.00 74.94 202 THR A O 1
ATOM 1601 N N . ASN A 1 203 ? 22.357 -10.599 -27.919 1.00 78.44 203 ASN A N 1
ATOM 1602 C CA . ASN A 1 203 ? 22.355 -9.140 -27.745 1.00 78.44 203 ASN A CA 1
ATOM 1603 C C . ASN A 1 203 ? 21.406 -8.714 -26.606 1.00 78.44 203 ASN A C 1
ATOM 1605 O O . ASN A 1 203 ? 20.592 -7.817 -26.799 1.00 78.44 203 ASN A O 1
ATOM 1609 N N . GLY A 1 204 ? 21.427 -9.445 -25.481 1.00 88.44 204 GLY A N 1
ATOM 1610 C CA . GLY A 1 204 ? 20.345 -9.509 -24.482 1.00 88.44 204 GLY A CA 1
ATOM 1611 C C . GLY A 1 204 ? 19.582 -8.203 -24.229 1.00 88.44 204 GLY A C 1
ATOM 1612 O O . GLY A 1 204 ? 20.172 -7.155 -24.095 1.00 88.44 204 GLY A O 1
ATOM 1613 N N . ALA A 1 205 ? 18.258 -8.235 -24.149 1.00 93.69 205 ALA A N 1
ATOM 1614 C CA . ALA A 1 205 ? 17.458 -7.026 -23.943 1.00 93.69 205 ALA A CA 1
ATOM 1615 C C . ALA A 1 205 ? 17.175 -6.722 -22.460 1.00 93.69 205 ALA A C 1
ATOM 1617 O O . ALA A 1 205 ? 17.165 -7.619 -21.611 1.00 93.69 205 ALA A O 1
ATOM 1618 N N . PHE A 1 206 ? 16.841 -5.466 -22.165 1.00 94.50 206 PHE A N 1
ATOM 1619 C CA . PHE A 1 206 ? 16.317 -5.034 -20.872 1.00 94.50 206 PHE A CA 1
ATOM 1620 C C . PHE A 1 206 ? 14.836 -4.702 -20.962 1.00 94.50 206 PHE A C 1
ATOM 1622 O O . PHE A 1 206 ? 14.369 -4.170 -21.962 1.00 94.50 206 PHE A O 1
ATOM 1629 N N . LEU A 1 207 ? 14.113 -4.966 -19.881 1.00 94.62 207 LEU A N 1
ATOM 1630 C CA . LEU A 1 207 ? 12.763 -4.478 -19.641 1.00 94.62 207 LEU A CA 1
ATOM 1631 C C . LEU A 1 207 ? 12.784 -3.662 -18.346 1.00 94.62 207 LEU A C 1
ATOM 1633 O O . LEU A 1 207 ? 13.144 -4.176 -17.284 1.00 94.62 207 LEU A O 1
ATOM 1637 N N . ALA A 1 208 ? 12.389 -2.396 -18.424 1.00 94.62 208 ALA A N 1
ATOM 1638 C CA . ALA A 1 208 ? 12.360 -1.495 -17.277 1.00 94.62 208 ALA A CA 1
ATOM 1639 C C . ALA A 1 208 ? 11.145 -0.566 -17.334 1.00 94.62 208 ALA A C 1
ATOM 1641 O O . ALA A 1 208 ? 10.594 -0.302 -18.400 1.00 94.62 208 ALA A O 1
ATOM 1642 N N . TYR A 1 209 ? 10.728 -0.052 -16.178 1.00 93.25 209 TYR A N 1
ATOM 1643 C CA . TYR A 1 209 ? 9.694 0.977 -16.114 1.00 93.25 209 TYR A CA 1
ATOM 1644 C C . TYR A 1 209 ? 10.304 2.375 -16.081 1.00 93.25 209 TYR A C 1
ATOM 1646 O O . TYR A 1 209 ? 11.157 2.683 -15.241 1.00 93.25 209 TYR A O 1
ATOM 1654 N N . CYS A 1 210 ? 9.805 3.247 -16.950 1.00 93.06 210 CYS A N 1
ATOM 1655 C CA . CYS A 1 210 ? 10.306 4.596 -17.136 1.00 93.06 210 CYS A CA 1
ATOM 1656 C C . CYS A 1 210 ? 9.316 5.623 -16.601 1.00 93.06 210 CYS A C 1
ATOM 1658 O O . CYS A 1 210 ? 8.344 5.987 -17.260 1.00 93.06 210 CYS A O 1
ATOM 1660 N N . GLY A 1 211 ? 9.594 6.130 -15.395 1.00 90.38 211 GLY A N 1
ATOM 1661 C CA . GLY A 1 211 ? 8.716 7.078 -14.700 1.00 90.38 211 GLY A CA 1
ATOM 1662 C C . GLY A 1 211 ? 8.553 8.436 -15.394 1.00 90.38 211 GLY A C 1
ATOM 1663 O O . GLY A 1 211 ? 7.570 9.122 -15.145 1.00 90.38 211 GLY A O 1
ATOM 1664 N N . SER A 1 212 ? 9.465 8.826 -16.290 1.00 91.81 212 SER A N 1
ATOM 1665 C CA . SER A 1 212 ? 9.341 10.064 -17.077 1.00 91.81 212 SER A CA 1
ATOM 1666 C C . SER A 1 212 ? 8.190 10.009 -18.087 1.00 91.81 212 SER A C 1
ATOM 1668 O O . SER A 1 212 ? 7.534 11.020 -18.325 1.00 91.81 212 SER A O 1
ATOM 1670 N N . ILE A 1 213 ? 7.937 8.829 -18.659 1.00 92.50 213 ILE A N 1
ATOM 1671 C CA . ILE A 1 213 ? 6.900 8.586 -19.673 1.00 92.50 213 ILE A CA 1
ATOM 1672 C C . ILE A 1 213 ? 5.749 7.710 -19.158 1.00 92.50 213 ILE A C 1
ATOM 1674 O O . ILE A 1 213 ? 4.760 7.527 -19.862 1.00 92.50 213 ILE A O 1
ATOM 1678 N N . ASN A 1 214 ? 5.852 7.208 -17.923 1.00 92.06 214 ASN A N 1
ATOM 1679 C CA . ASN A 1 214 ? 4.911 6.283 -17.285 1.00 92.06 214 ASN A CA 1
ATOM 1680 C C . ASN A 1 214 ? 4.612 5.041 -18.137 1.00 92.06 214 ASN A C 1
ATOM 1682 O O . ASN A 1 214 ? 3.458 4.663 -18.340 1.00 92.06 214 ASN A O 1
ATOM 1686 N N . GLN A 1 215 ? 5.658 4.445 -18.706 1.00 93.62 215 GLN A N 1
ATOM 1687 C CA . GLN A 1 215 ? 5.555 3.282 -19.585 1.00 93.62 215 GLN A CA 1
ATOM 1688 C C . GLN A 1 215 ? 6.667 2.289 -19.275 1.00 93.62 215 GLN A C 1
ATOM 1690 O O . GLN A 1 215 ? 7.764 2.662 -18.855 1.00 93.62 215 GLN A O 1
ATOM 1695 N N . TRP A 1 216 ? 6.378 1.018 -19.517 1.00 93.25 216 TRP A N 1
ATOM 1696 C CA . TRP A 1 216 ? 7.377 -0.033 -19.588 1.00 93.25 216 TRP A CA 1
ATOM 1697 C C . TRP A 1 216 ? 8.059 0.011 -20.940 1.00 93.25 216 TRP A C 1
ATOM 1699 O O . TRP A 1 216 ? 7.382 0.031 -21.964 1.00 93.25 216 TRP A O 1
ATOM 1709 N N . THR A 1 217 ? 9.381 0.000 -20.952 1.00 93.56 217 THR A N 1
ATOM 1710 C CA . THR A 1 217 ? 10.173 0.005 -22.175 1.00 93.56 217 THR A CA 1
ATOM 1711 C C . THR A 1 217 ? 10.991 -1.267 -22.279 1.00 93.56 217 THR A C 1
ATOM 1713 O O . THR A 1 217 ? 11.437 -1.823 -21.272 1.00 93.56 217 THR A O 1
ATOM 1716 N N . VAL A 1 218 ? 11.171 -1.733 -23.512 1.00 93.69 218 VAL A N 1
ATOM 1717 C CA . VAL A 1 218 ? 12.144 -2.773 -23.842 1.00 93.69 218 VAL A CA 1
ATOM 1718 C C . VAL A 1 218 ? 13.228 -2.136 -24.691 1.00 93.69 218 VAL A C 1
ATOM 1720 O O . VAL A 1 218 ? 12.911 -1.515 -25.707 1.00 93.69 218 VAL A O 1
ATOM 1723 N N . SER A 1 219 ? 14.481 -2.296 -24.287 1.00 92.75 219 SER A N 1
ATOM 1724 C CA . SER A 1 219 ? 15.645 -1.809 -25.023 1.00 92.75 219 SER A CA 1
ATOM 1725 C C . SER A 1 219 ? 16.604 -2.957 -25.322 1.00 92.75 219 SER A C 1
ATOM 1727 O O . SER A 1 219 ? 16.865 -3.803 -24.463 1.00 92.75 219 SER A O 1
ATOM 1729 N N . SER A 1 220 ? 17.113 -3.023 -26.549 1.00 91.56 220 SER A N 1
ATOM 1730 C CA . SER A 1 220 ? 18.196 -3.937 -26.908 1.00 91.56 220 SER A CA 1
ATOM 1731 C C . SER A 1 220 ? 19.518 -3.499 -26.274 1.00 91.56 220 SER A C 1
ATOM 1733 O O . SER A 1 220 ? 19.773 -2.299 -26.152 1.00 91.56 220 SER A O 1
ATOM 1735 N N . TYR A 1 221 ? 20.371 -4.452 -25.899 1.00 85.94 221 TYR A N 1
ATOM 1736 C CA . TYR A 1 221 ? 21.743 -4.151 -25.492 1.00 85.94 221 TYR A CA 1
ATOM 1737 C C . TYR A 1 221 ? 22.587 -3.859 -26.725 1.00 85.94 221 TYR A C 1
ATOM 1739 O O . TYR A 1 221 ? 22.734 -4.722 -27.594 1.00 85.94 221 TYR A O 1
ATOM 1747 N N . ASP A 1 222 ? 23.137 -2.648 -26.789 1.00 78.50 222 ASP A N 1
ATOM 1748 C CA . ASP A 1 222 ? 24.094 -2.291 -27.826 1.00 78.50 222 ASP A CA 1
ATOM 1749 C C . ASP A 1 222 ? 25.508 -2.666 -27.365 1.00 78.50 222 ASP A C 1
ATOM 1751 O O . ASP A 1 222 ? 26.000 -2.211 -26.328 1.00 78.50 222 ASP A O 1
ATOM 1755 N N . ASP A 1 223 ? 26.150 -3.552 -28.121 1.00 67.19 223 ASP A N 1
ATOM 1756 C CA . ASP A 1 223 ? 27.420 -4.191 -27.757 1.00 67.19 223 ASP A CA 1
ATOM 1757 C C . ASP A 1 223 ? 28.598 -3.189 -27.759 1.00 67.19 223 ASP A C 1
ATOM 1759 O O . ASP A 1 223 ? 29.659 -3.455 -27.187 1.00 67.19 223 ASP A O 1
ATOM 1763 N N . GLU A 1 224 ? 28.412 -2.016 -28.374 1.00 69.56 224 GLU A N 1
ATOM 1764 C CA . GLU A 1 224 ? 29.400 -0.932 -28.411 1.00 69.56 224 GLU A CA 1
ATOM 1765 C C . GLU A 1 224 ? 29.489 -0.148 -27.084 1.00 69.56 224 GLU A C 1
ATOM 1767 O O . GLU A 1 224 ? 30.543 0.416 -26.782 1.00 69.56 224 GLU A O 1
ATOM 1772 N N . SER A 1 225 ? 28.463 -0.195 -26.220 1.00 59.00 225 SER A N 1
ATOM 1773 C CA . SER A 1 225 ? 28.420 0.532 -24.933 1.00 59.00 225 SER A CA 1
ATOM 1774 C C . SER A 1 225 ? 29.015 -0.244 -23.742 1.00 59.00 225 SER A C 1
ATOM 1776 O O . SER A 1 225 ? 28.717 0.060 -22.588 1.00 59.00 225 SER A O 1
ATOM 1778 N N . ARG A 1 226 ? 29.889 -1.233 -23.987 1.00 53.38 226 ARG A N 1
ATOM 1779 C CA . ARG A 1 226 ? 30.394 -2.275 -23.050 1.00 53.38 226 ARG A CA 1
ATOM 1780 C C . ARG A 1 226 ? 31.004 -1.854 -21.692 1.00 53.38 226 ARG A C 1
ATOM 1782 O O . ARG A 1 226 ? 31.517 -2.711 -20.976 1.00 53.38 226 ARG A O 1
ATOM 1789 N N . GLY A 1 227 ? 30.950 -0.586 -21.290 1.00 61.62 227 GLY A N 1
ATOM 1790 C CA . GLY A 1 227 ? 31.405 -0.104 -19.979 1.00 61.62 227 GLY A CA 1
ATOM 1791 C C . GLY A 1 227 ? 30.379 0.685 -19.161 1.00 61.62 227 GLY A C 1
ATOM 1792 O O . GLY A 1 227 ? 30.554 0.792 -17.951 1.00 61.62 227 GLY A O 1
ATOM 1793 N N . ASN A 1 228 ? 29.311 1.202 -19.774 1.00 70.44 228 ASN A N 1
ATOM 1794 C CA . ASN A 1 228 ? 28.258 1.938 -19.079 1.00 70.44 228 ASN A CA 1
ATOM 1795 C C . ASN A 1 228 ? 26.918 1.351 -19.498 1.00 70.44 228 ASN A C 1
ATOM 1797 O O . ASN A 1 228 ? 26.552 1.411 -20.666 1.00 70.44 228 ASN A O 1
ATOM 1801 N N . ILE A 1 229 ? 26.195 0.763 -18.544 1.00 71.31 229 ILE A N 1
ATOM 1802 C CA . ILE A 1 229 ? 24.815 0.355 -18.790 1.00 71.31 229 ILE A CA 1
ATOM 1803 C C . ILE A 1 229 ? 24.018 1.643 -18.982 1.00 71.31 229 ILE A C 1
ATOM 1805 O O . ILE A 1 229 ? 23.689 2.327 -18.009 1.00 71.31 229 ILE A O 1
ATOM 1809 N N . ASP A 1 230 ? 23.777 1.994 -20.242 1.00 80.06 230 ASP A N 1
ATOM 1810 C CA . ASP A 1 230 ? 22.949 3.133 -20.596 1.00 80.06 230 ASP A CA 1
ATOM 1811 C C . ASP A 1 230 ? 21.552 2.948 -19.995 1.00 80.06 230 ASP A C 1
ATOM 1813 O O . ASP A 1 230 ? 21.030 1.836 -19.871 1.00 80.06 230 ASP A O 1
ATOM 1817 N N . ASP A 1 231 ? 20.957 4.054 -19.554 1.00 89.50 231 ASP A N 1
ATOM 1818 C CA . ASP A 1 231 ? 19.632 4.044 -18.953 1.00 89.50 231 ASP A CA 1
ATOM 1819 C C . ASP A 1 231 ? 18.616 3.435 -19.959 1.00 89.50 231 ASP A C 1
ATOM 1821 O O . ASP A 1 231 ? 18.397 4.041 -21.012 1.00 89.50 231 ASP A O 1
ATOM 1825 N N . PRO A 1 232 ? 17.941 2.297 -19.656 1.00 89.56 232 PRO A N 1
ATOM 1826 C CA . PRO A 1 232 ? 16.940 1.674 -20.541 1.00 89.56 232 PRO A CA 1
ATOM 1827 C C . PRO A 1 232 ? 15.727 2.564 -20.875 1.00 89.56 232 PRO A C 1
ATOM 1829 O O . PRO A 1 232 ? 14.879 2.196 -21.686 1.00 89.56 232 PRO A O 1
ATOM 1832 N N . CYS A 1 233 ? 15.616 3.734 -20.247 1.00 92.38 233 CYS A N 1
ATOM 1833 C CA . CYS A 1 233 ? 14.606 4.745 -20.529 1.00 92.38 233 CYS A CA 1
ATOM 1834 C C . CYS A 1 233 ? 15.037 5.799 -21.549 1.00 92.38 233 CYS A C 1
ATOM 1836 O O . CYS A 1 233 ? 14.221 6.657 -21.886 1.00 92.38 233 CYS A O 1
ATOM 1838 N N . TYR A 1 234 ? 16.289 5.783 -22.015 1.00 91.44 234 TYR A N 1
ATOM 1839 C CA . TYR A 1 234 ? 16.790 6.779 -22.961 1.00 91.44 234 TYR A CA 1
ATOM 1840 C C . TYR A 1 234 ? 16.572 6.357 -24.422 1.00 91.44 234 TYR A C 1
ATOM 1842 O O . TYR A 1 234 ? 16.032 7.134 -25.208 1.00 91.44 234 TYR A O 1
ATOM 1850 N N . TYR A 1 235 ? 16.900 5.105 -24.758 1.00 89.38 235 TYR A N 1
ATOM 1851 C CA . TYR A 1 235 ? 16.633 4.494 -26.062 1.00 89.38 235 TYR A CA 1
ATOM 1852 C C . TYR A 1 235 ? 15.894 3.174 -25.870 1.00 89.38 235 TYR A C 1
ATOM 1854 O O . TYR A 1 235 ? 16.355 2.311 -25.128 1.00 89.38 235 TYR A O 1
ATOM 1862 N N . PHE A 1 236 ? 14.744 3.021 -26.523 1.00 91.12 236 PHE A N 1
ATOM 1863 C CA . PHE A 1 236 ? 13.924 1.821 -26.414 1.00 91.12 236 PHE A CA 1
ATOM 1864 C C . PHE A 1 236 ? 13.294 1.439 -27.754 1.00 91.12 236 PHE A C 1
ATOM 1866 O O . PHE A 1 236 ? 12.902 2.295 -28.549 1.00 91.12 236 PHE A O 1
ATOM 1873 N N . ASP A 1 237 ? 13.168 0.134 -27.970 1.00 90.12 237 ASP A N 1
ATOM 1874 C CA . ASP A 1 237 ? 12.620 -0.479 -29.180 1.00 90.12 237 ASP A CA 1
ATOM 1875 C C . ASP A 1 237 ? 11.120 -0.743 -29.058 1.00 90.12 237 ASP A C 1
ATOM 1877 O O . ASP A 1 237 ? 10.387 -0.706 -30.045 1.00 90.12 237 ASP A O 1
ATOM 1881 N N . LEU A 1 238 ? 10.645 -1.014 -27.840 1.00 89.75 238 LEU A N 1
ATOM 1882 C CA . LEU A 1 238 ? 9.231 -1.222 -27.531 1.00 89.75 238 LEU A CA 1
ATOM 1883 C C . LEU A 1 238 ? 8.839 -0.392 -26.319 1.00 89.75 238 LEU A C 1
ATOM 1885 O O . LEU A 1 238 ? 9.632 -0.213 -25.396 1.00 89.75 238 LEU A O 1
ATOM 1889 N N . GLN A 1 239 ? 7.587 0.052 -26.295 1.00 92.00 239 GLN A N 1
ATOM 1890 C CA . GLN A 1 239 ? 7.001 0.727 -25.142 1.00 92.00 239 GLN A CA 1
ATOM 1891 C C . GLN A 1 239 ? 5.592 0.201 -24.866 1.00 92.00 239 GLN A C 1
ATOM 1893 O O . GLN A 1 239 ? 4.851 -0.142 -25.787 1.00 92.00 239 GLN A O 1
ATOM 1898 N N . SER A 1 240 ? 5.183 0.130 -23.605 1.00 90.75 240 SER A N 1
ATOM 1899 C CA . SER A 1 240 ? 3.810 -0.210 -23.240 1.00 90.75 240 SER A CA 1
ATOM 1900 C C . SER A 1 240 ? 2.865 0.952 -23.482 1.00 90.75 240 SER A C 1
ATOM 1902 O O . SER A 1 240 ? 3.263 2.092 -23.718 1.00 90.75 240 SER A O 1
ATOM 1904 N N . GLU A 1 241 ? 1.571 0.671 -23.370 1.00 89.38 241 GLU A N 1
ATOM 1905 C CA . GLU A 1 241 ? 0.625 1.736 -23.054 1.00 89.38 241 GLU A CA 1
ATOM 1906 C C . GLU A 1 241 ? 0.998 2.396 -21.720 1.00 89.38 241 GLU A C 1
ATOM 1908 O O . GLU A 1 241 ? 1.695 1.800 -20.895 1.00 89.38 241 GLU A O 1
ATOM 1913 N N . THR A 1 242 ? 0.559 3.638 -21.515 1.00 87.88 242 THR A N 1
ATOM 1914 C CA . THR A 1 242 ? 0.810 4.347 -20.257 1.00 87.88 242 THR A CA 1
ATOM 1915 C C . THR A 1 242 ? 0.194 3.569 -19.102 1.00 87.88 242 THR A C 1
ATOM 1917 O O . THR A 1 242 ? -1.033 3.461 -19.026 1.00 87.88 242 THR A O 1
ATOM 1920 N N . THR A 1 243 ? 1.026 3.046 -18.207 1.00 86.19 243 THR A N 1
ATOM 1921 C CA . THR A 1 243 ? 0.573 2.409 -16.971 1.00 86.19 243 THR A CA 1
ATOM 1922 C C . THR A 1 243 ? 0.730 3.399 -15.829 1.00 86.19 243 THR A C 1
ATOM 1924 O O . THR A 1 243 ? 1.610 4.256 -15.831 1.00 86.19 243 THR A O 1
ATOM 1927 N N . ARG A 1 244 ? -0.174 3.342 -14.850 1.00 77.31 244 ARG A N 1
ATOM 1928 C CA . ARG A 1 244 ? -0.062 4.192 -13.652 1.00 77.31 244 ARG A CA 1
ATOM 1929 C C . ARG A 1 244 ? 0.843 3.569 -12.602 1.00 77.31 244 ARG A C 1
ATOM 1931 O O . ARG A 1 244 ? 1.277 4.262 -11.686 1.00 77.31 244 ARG A O 1
ATOM 1938 N N . THR A 1 245 ? 1.078 2.267 -12.715 1.00 75.69 245 THR A N 1
ATOM 1939 C CA . THR A 1 245 ? 1.801 1.489 -11.726 1.00 75.69 245 THR A CA 1
ATOM 1940 C C . THR A 1 245 ? 3.010 0.805 -12.354 1.00 75.69 245 THR A C 1
ATOM 1942 O O . THR A 1 245 ? 3.097 0.571 -13.564 1.00 75.69 245 THR A O 1
ATOM 1945 N N . TYR A 1 246 ? 3.944 0.475 -11.472 1.00 79.38 246 TYR A N 1
ATOM 1946 C CA . TYR A 1 246 ? 5.085 -0.397 -11.712 1.00 79.38 246 TYR A CA 1
ATOM 1947 C C . TYR A 1 246 ? 4.681 -1.886 -11.668 1.00 79.38 246 TYR A C 1
ATOM 1949 O O . TYR A 1 246 ? 5.537 -2.750 -11.472 1.00 79.38 246 TYR A O 1
ATOM 1957 N N . ASP A 1 247 ? 3.393 -2.216 -11.789 1.00 80.69 247 ASP A N 1
ATOM 1958 C CA . ASP A 1 247 ? 2.957 -3.603 -11.900 1.00 80.69 247 ASP A CA 1
ATOM 1959 C C . ASP A 1 247 ? 2.976 -4.023 -13.374 1.00 80.69 247 ASP A C 1
ATOM 1961 O O . ASP A 1 247 ? 2.259 -3.484 -14.218 1.00 80.69 247 ASP A O 1
ATOM 1965 N N . VAL A 1 248 ? 3.819 -5.002 -13.690 1.00 82.06 248 VAL A N 1
ATOM 1966 C CA . VAL A 1 248 ? 3.936 -5.557 -15.044 1.00 82.06 248 VAL A CA 1
ATOM 1967 C C . VAL A 1 248 ? 2.650 -6.296 -15.430 1.00 82.06 248 VAL A C 1
ATOM 1969 O O . VAL A 1 248 ? 2.305 -6.359 -16.608 1.00 82.06 248 VAL A O 1
ATOM 1972 N N . ALA A 1 249 ? 1.888 -6.809 -14.458 1.00 79.31 249 ALA A N 1
ATOM 1973 C CA . ALA A 1 249 ? 0.633 -7.504 -14.723 1.00 79.31 249 ALA A CA 1
ATOM 1974 C C . ALA A 1 249 ? -0.459 -6.587 -15.309 1.00 79.31 249 ALA A C 1
ATOM 1976 O O . ALA A 1 249 ? -1.412 -7.083 -15.910 1.00 79.31 249 ALA A O 1
ATOM 1977 N N . GLU A 1 250 ? -0.336 -5.261 -15.172 1.00 79.81 250 GLU A N 1
ATOM 1978 C CA . GLU A 1 250 ? -1.267 -4.310 -15.795 1.00 79.81 250 GLU A CA 1
ATOM 1979 C C . GLU A 1 250 ? -1.041 -4.144 -17.304 1.00 79.81 250 GLU A C 1
ATOM 1981 O O . GLU A 1 250 ? -1.930 -3.667 -18.018 1.00 79.81 250 GLU A O 1
ATOM 1986 N N . ILE A 1 251 ? 0.128 -4.537 -17.816 1.00 80.94 251 ILE A N 1
ATOM 1987 C CA . ILE A 1 251 ? 0.462 -4.380 -19.229 1.00 80.94 251 ILE A CA 1
ATOM 1988 C C . ILE A 1 251 ? -0.352 -5.385 -20.046 1.00 80.94 251 ILE A C 1
ATOM 1990 O O . ILE A 1 251 ? -0.130 -6.593 -19.995 1.00 80.94 251 ILE A O 1
ATOM 1994 N N . LYS A 1 252 ? -1.276 -4.876 -20.863 1.00 77.88 252 LYS A N 1
ATOM 1995 C CA . LYS A 1 252 ? -2.038 -5.703 -21.813 1.00 77.88 252 LYS A CA 1
ATOM 1996 C C . LYS A 1 252 ? -1.368 -5.790 -23.179 1.00 77.88 252 LYS A C 1
ATOM 1998 O O . LYS A 1 252 ? -1.442 -6.821 -23.840 1.00 77.88 252 LYS A O 1
ATOM 2003 N N . THR A 1 253 ? -0.722 -4.708 -23.612 1.00 78.19 253 THR A N 1
ATOM 2004 C CA . THR A 1 253 ? -0.105 -4.609 -24.939 1.00 78.19 253 THR A CA 1
ATOM 2005 C C . THR A 1 253 ? 1.130 -3.711 -24.916 1.00 78.19 253 THR A C 1
ATOM 2007 O O . THR A 1 253 ? 1.092 -2.626 -24.331 1.00 78.19 253 THR A O 1
ATOM 2010 N N . LEU A 1 254 ? 2.195 -4.124 -25.609 1.00 74.94 254 LEU A N 1
ATOM 2011 C CA . LEU A 1 254 ? 3.309 -3.257 -25.997 1.00 74.94 254 LEU A CA 1
ATOM 2012 C C . LEU A 1 254 ? 3.108 -2.788 -27.443 1.00 74.94 254 LEU A C 1
ATOM 2014 O O . LEU A 1 254 ? 2.658 -3.546 -28.310 1.00 74.94 254 LEU A O 1
ATOM 2018 N N . ARG A 1 255 ? 3.457 -1.531 -27.694 1.00 76.50 255 ARG A N 1
ATOM 2019 C CA . ARG A 1 255 ? 3.438 -0.870 -28.995 1.00 76.50 255 ARG A CA 1
ATOM 2020 C C . ARG A 1 255 ? 4.871 -0.582 -29.429 1.00 76.50 255 ARG A C 1
ATOM 2022 O O . ARG A 1 255 ? 5.723 -0.206 -28.626 1.00 76.50 255 ARG A O 1
ATOM 2029 N N . LEU A 1 256 ? 5.118 -0.708 -30.726 1.00 71.75 256 LEU A N 1
ATOM 2030 C CA . LEU A 1 256 ? 6.327 -0.157 -31.325 1.00 71.75 256 LEU A CA 1
ATOM 2031 C C . LEU A 1 256 ? 6.218 1.380 -31.316 1.00 71.75 256 LEU A C 1
ATOM 2033 O O . LEU A 1 256 ? 5.147 1.901 -31.659 1.00 71.75 256 LEU A O 1
ATOM 2037 N N . PRO A 1 257 ? 7.286 2.119 -30.974 1.00 64.94 257 PRO A N 1
ATOM 2038 C CA . PRO A 1 257 ? 7.355 3.562 -31.151 1.00 64.94 257 PRO A CA 1
ATOM 2039 C C . PRO A 1 257 ? 7.454 3.880 -32.651 1.00 64.94 257 PRO A C 1
ATOM 2041 O O . PRO A 1 257 ? 8.489 4.272 -33.177 1.00 64.94 257 PRO A O 1
ATOM 2044 N N . VAL A 1 258 ? 6.364 3.676 -33.394 1.00 59.03 258 VAL A N 1
ATOM 2045 C CA . VAL A 1 258 ? 6.303 4.038 -34.811 1.00 59.03 258 VAL A CA 1
ATOM 2046 C C . VAL A 1 258 ? 5.933 5.509 -34.896 1.00 59.03 258 VAL A C 1
ATOM 2048 O O . VAL A 1 258 ? 4.827 5.902 -34.526 1.00 59.03 258 VAL A O 1
ATOM 2051 N N . ARG A 1 259 ? 6.843 6.315 -35.451 1.00 50.72 259 ARG A N 1
ATOM 2052 C CA . ARG A 1 259 ? 6.693 7.770 -35.602 1.00 50.72 259 ARG A CA 1
ATOM 2053 C C . ARG A 1 259 ? 5.456 8.205 -36.414 1.00 50.72 259 ARG A C 1
ATOM 2055 O O . ARG A 1 259 ? 5.191 9.394 -36.417 1.00 50.72 259 ARG A O 1
ATOM 2062 N N . ASN A 1 260 ? 4.721 7.295 -37.080 1.00 43.47 260 ASN A N 1
ATOM 2063 C CA . ASN A 1 260 ? 3.550 7.609 -37.926 1.00 43.47 260 ASN A CA 1
ATOM 2064 C C . ASN A 1 260 ? 2.485 6.485 -38.094 1.00 43.47 260 ASN A C 1
ATOM 2066 O O . ASN A 1 260 ? 1.733 6.497 -39.065 1.00 43.47 260 ASN A O 1
ATOM 2070 N N . GLY A 1 261 ? 2.366 5.515 -37.179 1.00 50.94 261 GLY A N 1
ATOM 2071 C CA . GLY A 1 261 ? 1.302 4.497 -37.278 1.00 50.94 261 GLY A CA 1
ATOM 2072 C C . GLY A 1 261 ? 1.577 3.262 -36.433 1.00 50.94 261 GLY A C 1
ATOM 2073 O O . GLY A 1 261 ? 2.304 2.368 -36.854 1.00 50.94 261 GLY A O 1
ATOM 2074 N N . GLY A 1 262 ? 1.039 3.231 -35.214 1.00 48.78 262 GLY A N 1
ATOM 2075 C CA . GLY A 1 262 ? 1.314 2.167 -34.250 1.00 48.78 262 GLY A CA 1
ATOM 2076 C C . GLY A 1 262 ? 0.702 0.831 -34.667 1.00 48.78 262 GLY A C 1
ATOM 2077 O O . GLY A 1 262 ? -0.515 0.712 -34.784 1.00 48.78 262 GLY A O 1
ATOM 2078 N N . VAL A 1 263 ? 1.542 -0.188 -34.833 1.00 57.22 263 VAL A N 1
ATOM 2079 C CA . VAL A 1 263 ? 1.099 -1.585 -34.867 1.00 57.22 263 VAL A CA 1
ATOM 2080 C C . VAL A 1 263 ? 0.950 -2.049 -33.421 1.00 57.22 263 VAL A C 1
ATOM 2082 O O . VAL A 1 263 ? 1.896 -1.968 -32.634 1.00 57.22 263 VAL A O 1
ATOM 2085 N N . VAL A 1 264 ? -0.251 -2.505 -33.062 1.00 55.03 264 VAL A N 1
ATOM 2086 C CA . VAL A 1 264 ? -0.503 -3.149 -31.771 1.00 55.03 264 VAL A CA 1
ATOM 2087 C C . VAL A 1 264 ? -0.060 -4.594 -31.896 1.00 55.03 264 VAL A C 1
ATOM 2089 O O . VAL A 1 264 ? -0.598 -5.350 -32.703 1.00 55.03 264 VAL A O 1
ATOM 2092 N N . ILE A 1 265 ? 0.930 -4.973 -31.103 1.00 57.88 265 ILE A N 1
ATOM 2093 C CA . ILE A 1 265 ? 1.336 -6.364 -30.976 1.00 57.88 265 ILE A CA 1
ATOM 2094 C C . ILE A 1 265 ? 0.584 -6.904 -29.754 1.00 57.88 265 ILE A C 1
ATOM 2096 O O . ILE A 1 265 ? 0.507 -6.232 -28.725 1.00 57.88 265 ILE A O 1
ATOM 2100 N N . GLY A 1 266 ? -0.059 -8.064 -29.890 1.00 51.75 266 GLY A N 1
ATOM 2101 C CA . GLY A 1 266 ? -0.661 -8.773 -28.760 1.00 51.75 266 GLY A CA 1
ATOM 2102 C C . GLY A 1 266 ? 0.420 -9.538 -28.002 1.00 51.75 266 GLY A C 1
ATOM 2103 O O . GLY A 1 266 ? 1.257 -10.177 -28.636 1.00 51.75 266 GLY A O 1
ATOM 2104 N N . TRP A 1 267 ? 0.403 -9.470 -26.670 1.00 62.97 267 TRP A N 1
ATOM 2105 C CA . TRP A 1 267 ? 1.400 -10.106 -25.802 1.00 62.97 267 TRP A CA 1
ATOM 2106 C C . TRP A 1 267 ? 0.705 -10.859 -24.676 1.00 62.97 267 TRP A C 1
ATOM 2108 O O . TRP A 1 267 ? -0.406 -10.509 -24.280 1.00 62.97 267 TRP A O 1
ATOM 2118 N N . CYS A 1 268 ? 1.383 -11.864 -24.127 1.00 54.31 268 CYS A N 1
ATOM 2119 C CA . CYS A 1 268 ? 0.934 -12.563 -22.932 1.00 54.31 268 CYS A CA 1
ATOM 2120 C C . CYS A 1 268 ? 2.044 -12.528 -21.883 1.00 54.31 268 CYS A C 1
ATOM 2122 O O . CYS A 1 268 ? 3.051 -13.217 -22.022 1.00 54.31 268 CYS A O 1
ATOM 2124 N N . ILE A 1 269 ? 1.853 -11.732 -20.832 1.00 63.12 269 ILE A N 1
ATOM 2125 C CA . ILE A 1 269 ? 2.768 -11.689 -19.692 1.00 63.12 269 ILE A CA 1
ATOM 2126 C C . ILE A 1 269 ? 2.343 -12.765 -18.701 1.00 63.12 269 ILE A C 1
ATOM 2128 O O . ILE A 1 269 ? 1.276 -12.694 -18.097 1.00 63.12 269 ILE A O 1
ATOM 2132 N N . SER A 1 270 ? 3.199 -13.770 -18.533 1.00 64.81 270 SER A N 1
ATOM 2133 C CA . SER A 1 270 ? 3.080 -14.732 -17.442 1.00 64.81 270 SER A CA 1
ATOM 2134 C C . SER A 1 270 ? 4.075 -14.350 -16.354 1.00 64.81 270 SER A C 1
ATOM 2136 O O . SER A 1 270 ? 5.284 -14.479 -16.548 1.00 64.81 270 SER A O 1
ATOM 2138 N N . CYS A 1 271 ? 3.565 -13.868 -15.223 1.00 69.75 271 CYS A N 1
ATOM 2139 C CA . CYS A 1 271 ? 4.356 -13.633 -14.021 1.00 69.75 271 CYS A CA 1
ATOM 2140 C C . CYS A 1 271 ? 4.461 -14.938 -13.230 1.00 69.75 271 CYS A C 1
ATOM 2142 O O . CYS A 1 271 ? 3.446 -15.523 -12.851 1.00 69.75 271 CYS A O 1
ATOM 2144 N N . ILE A 1 272 ? 5.688 -15.391 -12.982 1.00 68.12 272 ILE A N 1
ATOM 2145 C CA . ILE A 1 272 ? 5.962 -16.502 -12.066 1.00 68.12 272 ILE A CA 1
ATOM 2146 C C . ILE A 1 272 ? 6.529 -15.883 -10.782 1.00 68.12 272 ILE A C 1
ATOM 2148 O O . ILE A 1 272 ? 7.636 -15.333 -10.801 1.00 68.12 272 ILE A O 1
ATOM 2152 N N . LEU A 1 273 ? 5.735 -15.914 -9.707 1.00 58.25 273 LEU A N 1
ATOM 2153 C CA . LEU A 1 273 ? 6.122 -15.472 -8.358 1.00 58.25 273 LEU A CA 1
ATOM 2154 C C . LEU A 1 273 ? 7.040 -16.499 -7.676 1.00 58.25 273 LEU A C 1
ATOM 2156 O O . LEU A 1 273 ? 6.847 -17.716 -7.871 1.00 58.25 273 LEU A O 1
#

Sequence (273 aa):
MNIPVIVPLSVTVSQCIACIVSVFSADDLVYGVLHVNKRPIDIKWEVSNIMRIVEGVMVIGVSLIFIVQSSTAIDLWLNFAAVQFVGQLDNLAFALAKMNFFRNAEWELAKRVSEYRVHDNSMQTFKRTARIIWCVMLIVMIAGLSFIFYTQYNLHFACKSITITVGESSSAFPLARYLSGTYILDTTRINGRPVYVQKQGTNGAFLAYCGSINQWTVSSYDDESRGNIDDPCYYFDLQSETTRTYDVAEIKTLRLPVRNGGVVIGWCISCIL

Foldseek 3Di:
DQFFQDADPVLVVLLLVLLLVQLVVLVLLLVLVVCCPPDDPDPVSVVVSVVSNVVSVVSSVVLLVQSRRDNDSVSNVVVVVVSVVVVVVVVVVLVCLCVVVDDPVSNVVSVVVVVPDDPCPDVPVSVVSSVVSSVVSSVVSVVVVVVSVVCSLQVVSPFQKKFKQFDPVPPVCPPVRQVGAIWGWDSDDDVSWIKTWGPDDPFIKIWTQDPVQQWIFIATRDPVVVPDPPDSNPDGQKIFDRDSGPHPVPGQWIWGVDVPDIDTTGIDIDGDD

Organism: NCBI:txid122233

Secondary structure (DSSP, 8-state):
----SS--HHHHHHHHHHHHHHHHH-HHHHHHHHHHTS--S-HHHHHHHHHHHHHHHHHHHHHHHHHHH-SSHHHHHHHHHHHHHHHHHHHHHHHHHHTT-S-HHHHHHHHHHHH-----TTHHHHHHHHHHHHHHHHHHHHHHHHHHHHHHHTTTTS-SEEEE---TT-TT-GGGGGG-EEEEEEEEEETTEEEEEESSSTT-EEEEEETTTTEEEEEEPPGGGTTS---TTTS-SEEES--SSS-GGG--EEE---TT-PPEEE---EEE-

pLDDT: mean 85.24, std 11.11, range [43.47, 96.25]

Radius of gyration: 27.33 Å; chains: 1; bounding box: 73×28×80 Å

=== Feature glossary ===
Legend for the data blocks above and below:

— What the protein is —

Sequence gives the chain of amino acids in standard one-letter code (A=alanine, C=cysteine, …, Y=tyrosine), read N→C. It is the only feature that is directly encoded by the gene; all structural features are derived from the folded form of this sequence.

The annotation block draws on four external resources. InterPro: which protein families and domains the sequence belongs to. GO: standardized terms for what the protein does, what process it participates in, and where in the cell it acts. CATH: which structural fold it has in the CATH hierarchy. Organism: the species of origin.

— Where its atoms are —

Atomic coordinates in PDBx/mmCIF format — the same representation the Protein Data Bank distributes. Each line of the _atom_site loop places one backbone atom in Cartesian space (units: ångströms, origin: arbitrary).

Six rendered views show the 3D structure from the faces of a cube — i.e. along ±x, ±y, ±z. Rendering representation is drawn randomly per protein from cartoon (secondary-structure ribbons), sticks (backbone bonds), or molecular surface; coloring is either N→C rainbow (blue at the N-terminus through red at the C-terminus) or one color per chain.

— Local backbone conformation —

DSSP 8-state secondary structure assigns each residue one of H (α-helix), G (3₁₀-helix), I (π-helix), E (extended β-strand), B (isolated β-bridge), T (hydrogen-bonded turn), S (bend), or '-' (coil). The assignment is computed from backbone hydrogen-bond geometry via the Kabsch–Sander algorithm.

P-SEA three-state annotation labels each residue as helix, strand, or coil based purely on the geometry of the Cα trace. It serves as a fallback when the full backbone (and thus DSSP) is unavailable.

φ (phi) and ψ (psi) are the two rotatable backbone dihedrals per residue: φ is the C(i-1)–N–Cα–C torsion, ψ is the N–Cα–C–N(i+1) torsion, both in degrees on (−180°, 180°]. α-helical residues cluster near (−60°, −45°); β-strand residues near (−120°, +130°). A Ramachandran plot is simply a scatter of (φ, ψ) for every residue.

— Global shape and packing —

Radius of gyration (Rg) is the root-mean-square distance of Cα atoms from their centroid — a single number for overall size and compactness. A globular domain of N residues has Rg ≈ 2.2·N^0.38 Å; an extended or disordered chain has a much larger Rg. The Cα contact count is the number of residue pairs whose Cα atoms are within 8 Å and are more than four positions apart in sequence — a standard proxy for tertiary packing density. The bounding box is the smallest axis-aligned box enclosing all Cα atoms.

Accessible surface area quantifies burial. A residue with SASA near zero is packed into the hydrophobic core; one with SASA >100 Å² sits on the surface. Computed here via the Shrake–Rupley numerical algorithm with a 1.4 Å probe.

The contact map is a binary N×N matrix image: pixel (i, j) is dark where Cα_i and Cα_j are within 8 Å and |i−j|>4. Because the |i−j|>4 filter removes local helical contacts, off-diagonal stripes parallel to the main diagonal indicate parallel β-sheets; stripes perpendicular to it indicate antiparallel β-sheets. The Ramachandran plot scatters every residue's (φ, ψ) pair against the sterically allowed regions. The PAE heatmap renders the predicted-aligned-error matrix.

— Structural neighborhood —

A 3Di character summarizes, for each residue, the relative orientation of the Cα frame of its nearest spatial neighbor. Because it encodes fold topology rather than chemistry, 3Di alignments detect remote structural similarity that sequence alignment misses.

Structural nearest neighbors (via Foldseek easy-search vs the PDB). Reported per hit: target PDB id, E-value, and alignment TM-score. A TM-score above ~0.5 is the conventional threshold for 'same fold'.

— Confidence and disorder —

For AlphaFold models, the B-factor field carries pLDDT — the model's own estimate of local accuracy on a 0–100 scale. Regions with pLDDT<50 should be treated as essentially unmodeled; they often correspond to intrinsically disordered segments.

B-factor (Debye–Waller factor) reflects atomic displacement in the crystal lattice. It is an experimental observable (units Å²), not a prediction; low values mean the atom is pinned down, high values mean it moves or is heterogeneous across the crystal.

Predicted Aligned Error (PAE) is an AlphaFold confidence matrix: entry (i, j) is the expected error in the position of residue j, in ångströms, when the prediction is superimposed on the true structure at residue i. Low PAE within a block of residues means that block is internally rigid and well-predicted; high PAE between two blocks means their relative placement is uncertain even if each block individually is confident.